Protein AF-A0A937VTG2-F1 (afdb_monomer_lite)

pLDDT: mean 75.67, std 14.23, range [34.19, 95.88]

Foldseek 3Di:
DEDEDADPQLLVLLLVVLVVLVVVLVVDDPDDDQAWDKFKWKAFQEAQHIGGDPPPDDDDDPVGIAIWIWTWGFDPDPVTQIDTDIAGPVRDDPLVSHDPNNNVSVVSSRVVVSVLRVPDDPDPDSSVSSVRSSPYHYDHPPPLPPDPPLQVQQEDADDPVVLLVVQLVDDFQEKGKYDDPVQVVLQVVLCVVVVHRKHKIKMWGQFPVRGIDIWIWMDDPQAIFTDDPDSVPPGDHDNYVVSVVVVVCVGHPHYDGDD

Secondary structure (DSSP, 8-state):
-EEEES-HHHHHHHHHHHHHHHHHHHHS-TT--SS-EEEEEEEETTT--EEEPPTTPPPP-TTTEEEEEEEEE---STT---EEEEE-TT---GGGGS-HHHHHHHHHHHHHHHHHHHSS---SSHHHHHHHHHT-EEEEPPGGG-SS-HHHHTEE---HHHHHHHHTTS-TTEEEEE--HHHHHHHHHHHHHHTS--EEEEEEEE-TTS-EEEEEEEEETTEEEE--S-TT--SPPBSSHHHHHHHTTTT--EE----

Radius of gyration: 23.7 Å; chains: 1; bounding box: 57×38×63 Å

Sequence (259 aa):
MKIKVKNEQVRKNIELFKLILRKVHQNLDKGSTNDGIVVKGMFNKENGEVQFTDINSKPQDTTFWIPVEFRFQTTNSLTNVPKCEVVSPDGVDIINECSLLAQEIIKQTKKNLLIILQILPKTTTLNDLCLEISKIRVDLADNSCRTLDVIYETWHQISRLESEDILCKYPPGTYLFRKDEYAALLENQLSLAHKIDIKCVTLSYANLVSTVCEIVLVKVPNGWLVYNDDPRLLEPTYPDIETFLDNMKGVLKKPLLVK

Structure (mmCIF, N/CA/C/O backbone):
data_AF-A0A937VTG2-F1
#
_entry.id   AF-A0A937VTG2-F1
#
loop_
_atom_site.group_PDB
_atom_site.id
_atom_site.type_symbol
_atom_site.label_atom_id
_atom_site.label_alt_id
_atom_site.label_comp_id
_atom_site.label_asym_id
_atom_site.label_entity_id
_atom_site.label_seq_id
_atom_site.pdbx_PDB_ins_code
_atom_site.Cartn_x
_atom_site.Cartn_y
_atom_site.Cartn_z
_atom_site.occupancy
_atom_site.B_iso_or_equiv
_atom_site.auth_seq_id
_atom_site.auth_comp_id
_atom_site.auth_asym_id
_atom_site.auth_atom_id
_atom_site.pdbx_PDB_model_num
ATOM 1 N N . MET A 1 1 ? -19.632 2.640 2.916 1.00 61.75 1 MET A N 1
ATOM 2 C CA . MET A 1 1 ? -18.217 3.047 2.766 1.00 61.75 1 MET A CA 1
ATOM 3 C C . MET A 1 1 ? -17.317 1.839 2.991 1.00 61.75 1 MET A C 1
ATOM 5 O O . MET A 1 1 ? -17.656 1.010 3.832 1.00 61.75 1 MET A O 1
ATOM 9 N N . LYS A 1 2 ? -16.238 1.690 2.216 1.00 62.03 2 LYS A N 1
ATOM 10 C CA . LYS A 1 2 ? -15.359 0.511 2.248 1.00 62.03 2 LYS A CA 1
ATOM 11 C C . LYS A 1 2 ? -13.910 0.954 2.408 1.00 62.03 2 LYS A C 1
ATOM 13 O O . LYS A 1 2 ? -13.481 1.862 1.706 1.00 62.03 2 LYS A O 1
ATOM 18 N N . ILE A 1 3 ? -13.183 0.306 3.310 1.00 64.56 3 ILE A N 1
ATOM 19 C CA . ILE A 1 3 ? -11.763 0.554 3.565 1.00 64.56 3 ILE A CA 1
ATOM 20 C C . ILE A 1 3 ? -11.027 -0.764 3.371 1.00 64.56 3 ILE A C 1
ATOM 22 O O . ILE A 1 3 ? -11.503 -1.816 3.797 1.00 64.56 3 ILE A O 1
ATOM 26 N N . LYS A 1 4 ? -9.889 -0.705 2.682 1.00 69.38 4 LYS A N 1
ATOM 27 C CA . LYS A 1 4 ? -9.019 -1.858 2.461 1.00 69.38 4 LYS A CA 1
ATOM 28 C C . LYS A 1 4 ? -7.840 -1.771 3.414 1.00 69.38 4 LYS A C 1
ATOM 30 O O . LYS A 1 4 ? -7.208 -0.723 3.510 1.00 69.38 4 LYS A O 1
ATOM 35 N N . VAL A 1 5 ? -7.535 -2.873 4.084 1.00 63.34 5 VAL A N 1
ATOM 36 C CA . VAL A 1 5 ? -6.420 -2.961 5.034 1.00 63.34 5 VAL A CA 1
ATOM 37 C C . VAL A 1 5 ? -5.486 -4.093 4.626 1.00 63.34 5 VAL A C 1
ATOM 39 O O . VAL A 1 5 ? -5.937 -5.169 4.235 1.00 63.34 5 VAL A O 1
ATOM 42 N N . LYS A 1 6 ? -4.179 -3.817 4.666 1.00 64.00 6 LYS A N 1
ATOM 43 C CA . LYS A 1 6 ? -3.136 -4.698 4.114 1.00 64.00 6 LYS A CA 1
ATOM 44 C C . LYS A 1 6 ? -2.750 -5.844 5.047 1.00 64.00 6 LYS A C 1
ATOM 46 O O . LYS A 1 6 ? -2.393 -6.922 4.595 1.00 64.00 6 LYS A O 1
ATOM 51 N N . ASN A 1 7 ? -2.789 -5.601 6.352 1.00 73.31 7 ASN A N 1
ATOM 52 C CA . ASN A 1 7 ? -2.370 -6.568 7.355 1.00 73.31 7 ASN A CA 1
ATOM 53 C C . ASN A 1 7 ? -3.608 -7.231 7.977 1.00 73.31 7 ASN A C 1
ATOM 55 O O . ASN A 1 7 ? -4.538 -6.551 8.415 1.00 73.31 7 ASN A O 1
ATOM 59 N N . GLU A 1 8 ? -3.624 -8.565 8.006 1.00 73.56 8 GLU A N 1
ATOM 60 C CA . GLU A 1 8 ? -4.749 -9.332 8.544 1.00 73.56 8 GLU A CA 1
ATOM 61 C C . GLU A 1 8 ? -4.986 -9.046 10.028 1.00 73.56 8 GLU A C 1
ATOM 63 O O . GLU A 1 8 ? -6.135 -8.920 10.448 1.00 73.56 8 GLU A O 1
ATOM 68 N N . GLN A 1 9 ? -3.919 -8.873 10.807 1.00 76.19 9 GLN A N 1
ATOM 69 C CA . GLN A 1 9 ? -4.022 -8.505 12.212 1.00 76.19 9 GLN A CA 1
ATOM 70 C C . GLN A 1 9 ? -4.559 -7.081 12.383 1.00 76.19 9 GLN A C 1
ATOM 72 O O . GLN A 1 9 ? -5.446 -6.859 13.201 1.00 76.19 9 GLN A O 1
ATOM 77 N N . VAL A 1 10 ? -4.126 -6.132 11.547 1.00 79.81 10 VAL A N 1
ATOM 78 C CA . VAL A 1 10 ? -4.701 -4.773 11.514 1.00 79.81 10 VAL A CA 1
ATOM 79 C C . VAL A 1 10 ? -6.193 -4.824 11.178 1.00 79.81 10 VAL A C 1
ATOM 81 O O . VAL A 1 10 ? -6.995 -4.162 11.834 1.00 79.81 10 VAL A O 1
ATOM 84 N N . ARG A 1 11 ? -6.602 -5.658 10.212 1.00 82.00 11 ARG A N 1
ATOM 85 C CA . ARG A 1 11 ? -8.022 -5.885 9.900 1.00 82.00 11 ARG A CA 1
ATOM 86 C C . ARG A 1 11 ? -8.789 -6.424 11.092 1.00 82.00 11 ARG A C 1
ATOM 88 O O . ARG A 1 11 ? -9.849 -5.890 11.403 1.00 82.00 11 ARG A O 1
ATOM 95 N N . LYS A 1 12 ? -8.271 -7.476 11.731 1.00 74.69 12 LYS A N 1
ATOM 96 C CA . LYS A 1 12 ? -8.883 -8.097 12.911 1.00 74.69 12 LYS A CA 1
ATOM 97 C C . LYS A 1 12 ? -9.051 -7.067 14.022 1.00 74.69 12 LYS A C 1
ATOM 99 O O . LYS A 1 12 ? -10.153 -6.936 14.540 1.00 74.69 12 LYS A O 1
ATOM 104 N N . ASN A 1 13 ? -8.020 -6.268 14.293 1.00 79.81 13 ASN A N 1
ATOM 105 C CA . ASN A 1 13 ? -8.064 -5.202 15.291 1.00 79.81 13 ASN A CA 1
ATOM 106 C C . ASN A 1 13 ? -9.133 -4.140 14.953 1.00 79.81 13 ASN A C 1
ATOM 108 O O . ASN A 1 13 ? -9.881 -3.730 15.836 1.00 79.81 13 ASN A O 1
ATOM 112 N N . ILE A 1 14 ? -9.261 -3.722 13.685 1.00 79.12 14 ILE A N 1
ATOM 113 C CA . ILE A 1 14 ? -10.270 -2.730 13.260 1.00 79.12 14 ILE A CA 1
ATOM 114 C C . ILE A 1 14 ? -11.692 -3.312 13.277 1.00 79.12 14 ILE A C 1
ATOM 116 O O . ILE A 1 14 ? -12.629 -2.633 13.692 1.00 79.12 14 ILE A O 1
ATOM 120 N N . GLU A 1 15 ? -11.892 -4.552 12.831 1.00 74.44 15 GLU A N 1
ATOM 121 C CA . GLU A 1 15 ? -13.205 -5.210 12.899 1.00 74.44 15 GLU A CA 1
ATOM 122 C C . GLU A 1 15 ? -13.648 -5.424 14.347 1.00 74.44 15 GLU A C 1
ATOM 124 O O . GLU A 1 15 ? -14.803 -5.167 14.696 1.00 74.44 15 GLU A O 1
ATOM 129 N N . LEU A 1 16 ? -12.713 -5.805 15.214 1.00 72.00 16 LEU A N 1
ATOM 130 C CA . LEU A 1 16 ? -12.948 -5.918 16.645 1.00 72.00 16 LEU A CA 1
ATOM 131 C C . LEU A 1 16 ? -13.300 -4.557 17.256 1.00 72.00 16 LEU A C 1
ATOM 133 O O . LEU A 1 16 ? -14.270 -4.442 18.004 1.00 72.00 16 LEU A O 1
ATOM 137 N N . PH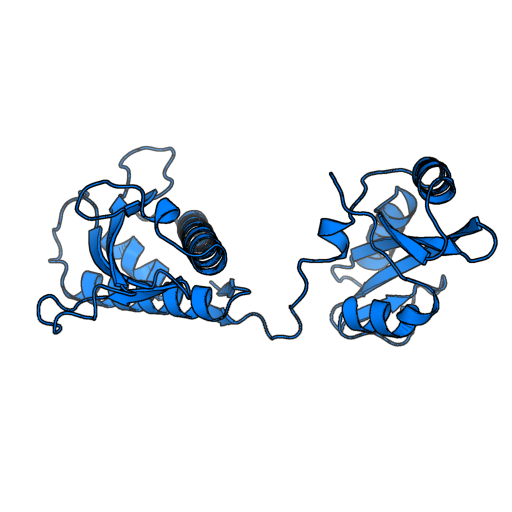E A 1 17 ? -12.596 -3.503 16.848 1.00 73.62 17 PHE A N 1
ATOM 138 C CA . PHE A 1 17 ? -12.915 -2.136 17.233 1.00 73.62 17 PHE A CA 1
ATOM 139 C C . PHE A 1 17 ? -14.335 -1.709 16.807 1.00 73.62 17 PHE A C 1
ATOM 141 O O . PHE A 1 17 ? -15.098 -1.165 17.607 1.00 73.62 17 PHE A O 1
ATOM 148 N N . LYS A 1 18 ? -14.749 -2.018 15.574 1.00 74.88 18 LYS A N 1
ATOM 149 C CA . LYS A 1 18 ? -16.117 -1.748 15.096 1.00 74.88 18 LYS A CA 1
ATOM 150 C C . LYS A 1 18 ? -17.173 -2.504 15.896 1.00 74.88 18 LYS A C 1
ATOM 152 O O . LYS A 1 18 ? -18.241 -1.956 16.168 1.00 74.88 18 LYS A O 1
ATOM 157 N N . LEU A 1 19 ? -16.898 -3.756 16.261 1.00 69.00 19 LEU A N 1
ATOM 158 C CA . LEU A 1 19 ? -17.795 -4.565 17.085 1.00 69.00 19 LEU A CA 1
ATOM 159 C C . LEU A 1 19 ? -18.006 -3.934 18.465 1.00 69.00 19 LEU A C 1
ATOM 161 O O . LEU A 1 19 ? -19.113 -3.959 19.000 1.00 69.00 19 LEU A O 1
ATOM 165 N N . ILE A 1 20 ? -16.974 -3.306 19.010 1.00 69.25 20 ILE A N 1
ATOM 166 C CA . ILE A 1 20 ? -17.052 -2.617 20.295 1.00 69.25 20 ILE A CA 1
ATOM 167 C C . ILE A 1 20 ? -17.837 -1.334 20.189 1.00 69.25 20 ILE A C 1
ATOM 169 O O . ILE A 1 20 ? -18.703 -1.110 21.022 1.00 69.25 20 ILE A O 1
ATOM 173 N N . LEU A 1 21 ? -17.609 -0.523 19.159 1.00 69.62 21 LEU A N 1
ATOM 174 C CA . LEU A 1 21 ? -18.420 0.675 18.960 1.00 69.62 21 LEU A CA 1
ATOM 175 C C . LEU A 1 21 ? -19.907 0.340 18.798 1.00 69.62 21 LEU A C 1
ATOM 177 O O . LEU A 1 21 ? -20.748 1.092 19.280 1.00 69.62 21 LEU A O 1
ATOM 181 N N . ARG A 1 22 ? -20.246 -0.817 18.207 1.00 69.44 22 ARG A N 1
ATOM 182 C CA . ARG A 1 22 ? -21.630 -1.329 18.200 1.00 69.44 22 ARG A CA 1
ATOM 183 C C . ARG A 1 22 ? -22.137 -1.654 19.604 1.00 69.44 22 ARG A C 1
ATOM 185 O O . ARG A 1 22 ? -23.253 -1.265 19.929 1.00 69.44 22 ARG A O 1
ATOM 192 N N . LYS A 1 23 ? -21.345 -2.350 20.426 1.00 66.88 23 LYS A N 1
ATOM 193 C CA . LYS A 1 23 ? -21.712 -2.666 21.819 1.00 66.88 23 LYS A CA 1
ATOM 194 C C . LYS A 1 23 ? -21.852 -1.402 22.672 1.00 66.88 23 LYS A C 1
ATOM 196 O O . LYS A 1 23 ? -22.802 -1.285 23.433 1.00 66.88 23 LYS A O 1
ATOM 201 N N . VAL A 1 24 ? -20.936 -0.447 22.519 1.00 66.62 24 VAL A N 1
ATOM 202 C CA . VAL A 1 24 ? -20.988 0.853 23.197 1.00 66.62 24 VAL A CA 1
ATOM 203 C C . VAL A 1 24 ? -22.250 1.598 22.771 1.00 66.62 24 VAL A C 1
ATOM 205 O O . VAL A 1 24 ? -23.030 1.961 23.635 1.00 66.62 24 VAL A O 1
ATOM 208 N N . HIS A 1 25 ? -22.535 1.711 21.470 1.00 66.62 25 HIS A N 1
ATOM 209 C CA . HIS A 1 25 ? -23.777 2.303 20.951 1.00 66.62 25 HIS A CA 1
ATOM 210 C C . HIS A 1 25 ? -25.050 1.685 21.550 1.00 66.62 25 HIS A C 1
ATOM 212 O O . HIS A 1 25 ? -25.985 2.405 21.880 1.00 66.62 25 HIS A O 1
ATOM 218 N N . GLN A 1 26 ? -25.089 0.360 21.712 1.00 65.88 26 GLN A N 1
ATOM 219 C CA . GLN A 1 26 ? -26.232 -0.343 22.308 1.00 65.88 26 GLN A CA 1
ATOM 220 C C . GLN A 1 26 ? -26.418 -0.049 23.805 1.00 65.88 26 GLN A C 1
ATOM 222 O O . GLN A 1 26 ? -27.535 -0.169 24.299 1.00 65.88 26 GLN A O 1
ATOM 227 N N . ASN A 1 27 ? -25.344 0.334 24.500 1.00 64.19 27 ASN A N 1
ATOM 228 C CA . ASN A 1 27 ? -25.319 0.596 25.940 1.00 64.19 27 ASN A CA 1
ATOM 229 C C . ASN A 1 27 ? -25.284 2.095 26.290 1.00 64.19 27 ASN A C 1
ATOM 231 O O . ASN A 1 27 ? -25.344 2.439 27.468 1.00 64.19 27 ASN A O 1
ATOM 235 N N . LEU A 1 28 ? -25.148 2.987 25.303 1.00 63.50 28 LEU A N 1
ATOM 236 C CA . LEU A 1 28 ? -25.236 4.428 25.517 1.00 63.50 28 LEU A CA 1
ATOM 237 C C . LEU A 1 28 ? -26.708 4.807 25.712 1.00 63.50 28 LEU A C 1
ATOM 239 O O . LEU A 1 28 ? -27.530 4.653 24.806 1.00 63.50 28 LEU A O 1
ATOM 243 N N . ASP A 1 29 ? -27.041 5.345 26.886 1.00 57.56 29 ASP A N 1
ATOM 244 C CA . ASP A 1 29 ? -28.328 6.003 27.097 1.00 57.56 29 ASP A CA 1
ATOM 245 C C . ASP A 1 29 ? -28.486 7.157 26.095 1.00 57.56 29 ASP A C 1
ATOM 247 O O . ASP A 1 29 ? -27.523 7.866 25.788 1.00 57.56 29 ASP A O 1
ATOM 251 N N . LYS A 1 30 ? -29.714 7.388 25.604 1.00 51.44 30 LYS A N 1
ATOM 252 C CA . LYS A 1 30 ? -30.074 8.408 24.588 1.00 51.44 30 LYS A CA 1
ATOM 253 C C . LYS A 1 30 ? -29.812 9.878 25.003 1.00 51.44 30 LYS A C 1
ATOM 255 O O . LYS A 1 30 ? -30.394 10.788 24.419 1.00 51.44 30 LYS A O 1
ATOM 260 N N . GLY A 1 31 ? -28.952 10.124 25.987 1.00 46.34 31 GLY A N 1
ATOM 261 C CA . GLY A 1 31 ? -28.566 11.441 26.488 1.00 46.34 31 GLY A CA 1
ATOM 262 C C . GLY A 1 31 ? -27.122 11.547 26.995 1.00 46.34 31 GLY A C 1
ATOM 263 O O . GLY A 1 31 ? -26.816 12.527 27.669 1.00 46.34 31 GLY A O 1
ATOM 264 N N . SER A 1 32 ? -26.233 10.581 26.717 1.00 49.00 32 SER A N 1
ATOM 265 C CA . SER A 1 32 ? -24.834 10.659 27.171 1.00 49.00 32 SER A CA 1
ATOM 266 C C . SER A 1 32 ? -24.068 11.798 26.485 1.00 49.00 32 SER A C 1
ATOM 268 O O . SER A 1 32 ? -24.063 11.903 25.255 1.00 49.00 32 SER A O 1
ATOM 270 N N . THR A 1 33 ? -23.414 12.625 27.297 1.00 51.94 33 THR A N 1
ATOM 271 C CA . THR A 1 33 ? -22.670 13.834 26.929 1.00 51.94 33 THR A CA 1
ATOM 272 C C . THR A 1 33 ? -21.404 13.559 26.107 1.00 51.94 33 THR A C 1
ATOM 274 O O . THR A 1 33 ? -20.893 12.443 26.050 1.00 51.94 33 THR A O 1
ATOM 277 N N . ASN A 1 34 ? -20.910 14.619 25.457 1.00 53.88 34 ASN A N 1
ATOM 278 C CA . ASN A 1 34 ? -19.798 14.702 24.494 1.00 53.88 34 ASN A CA 1
ATOM 279 C C . ASN A 1 34 ? -18.396 14.285 25.012 1.00 53.88 34 ASN A C 1
ATOM 281 O O . ASN A 1 34 ? -17.391 14.689 24.427 1.00 53.88 34 ASN A O 1
ATOM 285 N N . ASP A 1 35 ? -18.290 13.491 26.078 1.00 59.94 35 ASP A N 1
ATOM 286 C CA . ASP A 1 35 ? -17.035 13.313 26.830 1.00 59.94 35 ASP A CA 1
ATOM 287 C C . ASP A 1 35 ? -16.126 12.185 26.310 1.00 59.94 35 ASP A C 1
ATOM 289 O O . ASP A 1 35 ? -15.036 11.945 26.832 1.00 59.94 35 ASP A O 1
ATOM 293 N N . GLY A 1 36 ? -16.510 11.549 25.205 1.00 66.75 36 GLY A N 1
ATOM 294 C CA . GLY A 1 36 ? -15.704 10.528 24.548 1.00 66.75 36 GLY A CA 1
ATOM 295 C C . GLY A 1 36 ? -15.924 9.110 25.079 1.00 66.75 36 GLY A C 1
ATOM 296 O O . GLY A 1 36 ? -16.680 8.870 26.015 1.00 66.75 36 GLY A O 1
ATOM 297 N N . ILE A 1 37 ? -15.287 8.137 24.427 1.00 72.44 37 ILE A N 1
ATOM 298 C CA . ILE A 1 37 ? -15.405 6.704 24.726 1.00 72.44 37 ILE A CA 1
ATOM 299 C C . ILE A 1 37 ? -14.040 6.197 25.153 1.00 72.44 37 ILE A C 1
ATOM 301 O O . ILE A 1 37 ? -13.069 6.358 24.418 1.00 72.44 37 ILE A O 1
ATOM 305 N N . VAL A 1 38 ? -13.977 5.528 26.301 1.00 75.38 38 VAL A N 1
ATOM 306 C CA . VAL A 1 38 ? -12.794 4.773 26.719 1.00 75.38 38 VAL A CA 1
ATOM 307 C C . VAL A 1 38 ? -13.127 3.290 26.673 1.00 75.38 38 VAL A C 1
ATOM 309 O O . VAL A 1 38 ? -14.050 2.832 27.343 1.00 75.38 38 VAL A O 1
ATOM 312 N N . VAL A 1 39 ? -12.368 2.537 25.882 1.00 73.94 39 VAL A N 1
ATOM 313 C CA . VAL A 1 39 ? -12.492 1.082 25.780 1.00 73.94 39 VAL A CA 1
ATOM 314 C C . VAL A 1 39 ? -11.219 0.437 26.299 1.00 73.94 39 VAL A C 1
ATOM 316 O O . VAL A 1 39 ? -10.132 0.724 25.804 1.00 73.94 39 VAL A O 1
ATOM 319 N N . LYS A 1 40 ? -11.357 -0.467 27.266 1.00 77.94 40 LYS A N 1
ATOM 320 C CA . LYS A 1 40 ? -10.237 -1.223 27.830 1.00 77.94 40 LYS A CA 1
ATOM 321 C C . LYS A 1 40 ? -9.992 -2.510 27.045 1.00 77.94 40 LYS A C 1
ATOM 323 O O . LYS A 1 40 ? -10.926 -3.151 26.567 1.00 77.94 40 LYS A O 1
ATOM 328 N N . GLY A 1 41 ? -8.730 -2.888 26.922 1.00 78.50 41 GLY A N 1
ATOM 329 C CA . GLY A 1 41 ? -8.313 -4.131 26.297 1.00 78.50 41 GLY A CA 1
ATOM 330 C C . GLY A 1 41 ? -6.899 -4.526 26.690 1.00 78.50 41 GLY A C 1
ATOM 331 O O . GLY A 1 41 ? -6.269 -3.906 27.542 1.00 78.50 41 GLY A O 1
ATOM 332 N N . MET A 1 42 ? -6.417 -5.572 26.041 1.00 80.69 42 MET A N 1
ATOM 333 C CA . MET A 1 42 ? -5.085 -6.134 26.138 1.00 80.69 42 MET A CA 1
ATOM 334 C C . MET A 1 42 ? -4.457 -6.114 24.743 1.00 80.69 42 MET A C 1
ATOM 336 O O . MET A 1 42 ? -5.127 -6.394 23.748 1.00 80.69 42 MET A O 1
ATOM 340 N N . PHE A 1 43 ? -3.175 -5.784 24.665 1.00 83.94 43 PHE A N 1
ATOM 341 C CA . PHE A 1 43 ? -2.380 -5.758 23.447 1.00 83.94 43 PHE A CA 1
ATOM 342 C C . PHE A 1 43 ? -1.214 -6.732 23.569 1.00 83.94 43 PHE A C 1
ATOM 344 O O . PHE A 1 43 ? -0.488 -6.715 24.563 1.00 83.94 43 PHE A O 1
ATOM 351 N N . ASN A 1 44 ? -1.032 -7.578 22.565 1.00 84.50 44 ASN A N 1
ATOM 352 C CA . ASN A 1 44 ? 0.045 -8.549 22.536 1.00 84.50 44 ASN A CA 1
ATOM 353 C C . ASN A 1 44 ? 1.347 -7.902 22.035 1.00 84.50 44 ASN A C 1
ATOM 355 O O . ASN A 1 44 ? 1.419 -7.405 20.906 1.00 84.50 44 ASN A O 1
ATOM 359 N N . LYS A 1 45 ? 2.388 -7.946 22.870 1.00 83.19 45 LYS A N 1
ATOM 360 C CA . LYS A 1 45 ? 3.698 -7.326 22.631 1.00 83.19 45 LYS A CA 1
ATOM 361 C C . LYS A 1 45 ? 4.459 -7.933 21.455 1.00 83.19 45 LYS A C 1
ATOM 363 O O . LYS A 1 45 ? 5.358 -7.283 20.934 1.00 83.19 45 LYS A O 1
ATOM 368 N N . GLU A 1 46 ? 4.140 -9.152 21.027 1.00 81.88 46 GLU A N 1
ATOM 369 C CA . GLU A 1 46 ? 4.880 -9.852 19.973 1.00 81.88 46 GLU A CA 1
ATOM 370 C C . GLU A 1 46 ? 4.222 -9.726 18.604 1.00 81.88 46 GLU A C 1
ATOM 372 O O . GLU A 1 46 ? 4.905 -9.431 17.620 1.00 81.88 46 GLU A O 1
ATOM 377 N N . ASN A 1 47 ? 2.906 -9.931 18.538 1.00 76.00 47 ASN A N 1
ATOM 378 C CA . ASN A 1 47 ? 2.171 -10.058 17.278 1.00 76.00 47 ASN A CA 1
ATOM 379 C C . ASN A 1 47 ? 1.190 -8.901 17.013 1.00 76.00 47 ASN A C 1
ATOM 381 O O . ASN A 1 47 ? 0.559 -8.872 15.960 1.00 76.00 47 ASN A O 1
ATOM 385 N N . GLY A 1 48 ? 1.049 -7.952 17.943 1.00 80.62 48 GLY A N 1
ATOM 386 C CA . GLY A 1 48 ? 0.186 -6.782 17.796 1.00 80.62 48 GLY A CA 1
ATOM 387 C C . GLY A 1 48 ? -1.320 -7.066 17.828 1.00 80.62 48 GLY A C 1
ATOM 388 O O . GLY A 1 48 ? -2.122 -6.231 17.395 1.00 80.62 48 GLY A O 1
ATOM 389 N N . GLU A 1 49 ? -1.720 -8.245 18.297 1.00 80.44 49 GLU A N 1
ATOM 390 C CA . GLU A 1 49 ? -3.117 -8.603 18.508 1.00 80.44 49 GLU A CA 1
ATOM 391 C C . GLU A 1 49 ? -3.742 -7.772 19.629 1.00 80.44 49 GLU A C 1
ATOM 393 O O . GLU A 1 49 ? -3.118 -7.519 20.658 1.00 80.44 49 GLU A O 1
ATOM 398 N N . VAL A 1 50 ? -4.990 -7.346 19.429 1.00 79.00 50 VAL A N 1
ATOM 399 C CA . VAL A 1 50 ? -5.786 -6.679 20.460 1.00 79.00 50 VAL A CA 1
ATOM 400 C C . VAL A 1 50 ? -6.903 -7.613 20.890 1.00 79.00 50 VAL A C 1
ATOM 402 O O . VAL A 1 50 ? -7.642 -8.128 20.053 1.00 79.00 50 VAL A O 1
ATOM 405 N N . GLN A 1 51 ? -7.073 -7.774 22.195 1.00 75.81 51 GLN A N 1
ATOM 406 C CA . GLN A 1 51 ? -8.220 -8.449 22.781 1.00 75.81 51 GLN A CA 1
ATOM 407 C C . GLN A 1 51 ? -8.904 -7.502 23.745 1.00 75.81 51 GLN A C 1
ATOM 409 O O . GLN A 1 51 ? -8.275 -6.930 24.623 1.00 75.81 51 GLN A O 1
ATOM 414 N N . PHE A 1 52 ? -10.201 -7.299 23.577 1.00 71.06 52 PHE A N 1
ATOM 415 C CA . PHE A 1 52 ? -10.927 -6.401 24.457 1.00 71.06 52 PHE A CA 1
ATOM 416 C C . PHE A 1 52 ? -11.528 -7.189 25.594 1.00 71.06 52 PHE A C 1
ATOM 418 O O . PHE A 1 52 ? -12.109 -8.259 25.396 1.00 71.06 52 PHE A O 1
ATOM 425 N N . THR A 1 53 ? -11.366 -6.647 26.787 1.00 63.38 53 THR A N 1
ATOM 426 C CA . THR A 1 53 ? -11.954 -7.227 27.971 1.00 63.38 53 THR A CA 1
ATOM 427 C C . THR A 1 53 ? -13.427 -6.819 27.987 1.00 63.38 53 THR A C 1
ATOM 429 O O . THR A 1 53 ? -13.760 -5.635 28.029 1.00 63.38 53 THR A O 1
ATOM 432 N N . ASP A 1 54 ? -14.345 -7.795 27.973 1.00 52.09 54 ASP A N 1
ATOM 433 C CA . ASP A 1 54 ? -15.552 -7.576 28.773 1.00 52.09 54 ASP A CA 1
ATOM 434 C C . ASP A 1 54 ? -15.029 -7.326 30.190 1.00 52.09 54 ASP A C 1
ATOM 436 O O . ASP A 1 54 ? -14.061 -7.965 30.603 1.00 52.09 54 ASP A O 1
ATOM 440 N N . ILE A 1 55 ? -15.643 -6.417 30.944 1.00 44.22 55 ILE A N 1
ATOM 441 C CA . ILE A 1 55 ? -15.222 -6.043 32.311 1.00 44.22 55 ILE A CA 1
ATOM 442 C C . ILE A 1 55 ? -15.022 -7.277 33.242 1.00 44.22 55 ILE A C 1
ATOM 444 O O . ILE A 1 55 ? -14.418 -7.163 34.302 1.00 44.22 55 ILE A O 1
ATOM 448 N N . ASN A 1 56 ? -15.440 -8.473 32.803 1.00 37.94 56 ASN A N 1
ATOM 449 C CA . ASN A 1 56 ? -15.400 -9.757 33.496 1.00 37.94 56 ASN A CA 1
ATOM 450 C C . ASN A 1 56 ? -14.497 -10.848 32.860 1.00 37.94 56 ASN A C 1
ATOM 452 O O . ASN A 1 56 ? -14.591 -12.010 33.260 1.00 37.94 56 ASN A O 1
ATOM 456 N N . SER A 1 57 ? -13.662 -10.559 31.854 1.00 45.78 57 SER A N 1
ATOM 457 C CA . SER A 1 57 ? -12.790 -11.587 31.254 1.00 45.78 57 SER A CA 1
ATOM 458 C C . SER A 1 57 ? -11.587 -11.921 32.146 1.00 45.78 57 SER A C 1
ATOM 460 O O . SER A 1 57 ? -10.956 -11.025 32.704 1.00 45.78 57 SER A O 1
ATOM 462 N N . LYS A 1 58 ? -11.265 -13.219 32.264 1.00 43.53 58 LYS A N 1
ATOM 463 C CA . LYS A 1 58 ? -10.152 -13.738 33.080 1.00 43.53 58 LYS A CA 1
ATOM 464 C C . LYS A 1 58 ? -8.818 -13.054 32.728 1.00 43.53 58 LYS A C 1
ATOM 466 O O . LYS A 1 58 ? -8.600 -12.768 31.549 1.00 43.53 58 LYS A O 1
ATOM 471 N N . PRO A 1 59 ? -7.920 -12.842 33.712 1.00 48.47 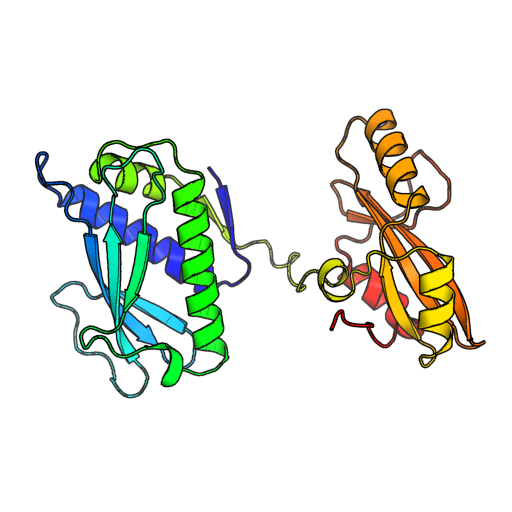59 PRO A N 1
ATOM 472 C CA . PRO A 1 59 ? -6.608 -12.258 33.460 1.00 48.47 59 PRO A CA 1
ATOM 473 C C . PRO A 1 59 ? -5.845 -13.105 32.438 1.00 48.47 59 PRO A C 1
ATOM 475 O O . PRO A 1 59 ? -5.726 -14.322 32.587 1.00 48.47 59 PRO A O 1
ATOM 478 N N . GLN A 1 60 ? -5.381 -12.449 31.379 1.00 60.53 60 GLN A N 1
ATOM 479 C CA . GLN A 1 60 ? -4.497 -13.042 30.383 1.00 60.53 60 GLN A CA 1
ATOM 480 C C . GLN A 1 60 ? -3.061 -13.004 30.883 1.00 60.53 60 GLN A C 1
ATOM 482 O O . GLN A 1 60 ? -2.719 -12.183 31.732 1.00 60.53 60 GLN A O 1
ATOM 487 N N . ASP A 1 61 ? -2.237 -13.904 30.356 1.00 64.38 61 ASP A N 1
ATOM 488 C CA . ASP A 1 61 ? -0.813 -13.961 30.662 1.00 64.38 61 ASP A CA 1
ATOM 489 C C . ASP A 1 61 ? -0.145 -12.600 30.398 1.00 64.38 61 ASP A C 1
ATOM 491 O O . ASP A 1 61 ? 0.004 -12.167 29.254 1.00 64.38 61 ASP A O 1
ATOM 495 N N . THR A 1 62 ? 0.259 -11.914 31.466 1.00 68.19 62 THR A N 1
ATOM 496 C CA . THR A 1 62 ? 0.874 -10.582 31.408 1.00 68.19 62 THR A CA 1
ATOM 497 C C . THR A 1 62 ? 2.284 -10.599 30.814 1.00 68.19 62 THR A C 1
ATOM 499 O O . THR A 1 62 ? 2.846 -9.536 30.549 1.00 68.19 62 THR A O 1
ATOM 502 N N . THR A 1 63 ? 2.852 -11.786 30.563 1.00 76.25 63 THR A N 1
ATOM 503 C CA . THR A 1 63 ? 4.149 -11.956 29.891 1.00 76.25 63 THR A CA 1
ATOM 504 C C . THR A 1 63 ? 4.104 -11.392 28.471 1.00 76.25 63 THR A C 1
ATOM 506 O O . THR A 1 63 ? 4.981 -10.628 28.069 1.00 76.25 63 THR A O 1
ATOM 509 N N . PHE A 1 64 ? 3.046 -11.721 27.727 1.00 79.31 64 PHE A N 1
ATOM 510 C CA . PHE A 1 64 ? 2.886 -11.326 26.324 1.00 79.31 64 PHE A CA 1
ATOM 511 C C . PHE A 1 64 ? 1.850 -10.225 26.131 1.00 79.31 64 PHE A C 1
ATOM 513 O O . PHE A 1 64 ? 1.845 -9.577 25.088 1.00 79.31 64 PHE A O 1
ATOM 520 N N . TRP A 1 65 ? 0.984 -9.996 27.117 1.00 81.50 65 TRP A N 1
ATOM 521 C CA . TRP A 1 65 ? -0.144 -9.082 27.007 1.00 81.50 65 TRP A CA 1
ATOM 522 C C . TRP A 1 65 ? 0.003 -7.891 27.946 1.00 81.50 65 TRP A C 1
ATOM 524 O O . TRP A 1 65 ? 0.206 -8.050 29.147 1.00 81.50 65 TRP A O 1
ATOM 534 N N . ILE A 1 66 ? -0.166 -6.687 27.405 1.00 81.31 66 ILE A N 1
ATOM 535 C CA . ILE A 1 66 ? -0.222 -5.442 28.177 1.00 81.31 66 ILE A CA 1
ATOM 536 C C . ILE A 1 66 ? -1.597 -4.812 28.121 1.00 81.31 66 ILE A C 1
ATOM 538 O O . ILE A 1 66 ? -2.227 -4.820 27.065 1.00 81.31 66 ILE A O 1
ATOM 542 N N . PRO A 1 67 ? -2.057 -4.221 29.229 1.00 80.88 67 PRO A N 1
ATOM 543 C CA . PRO A 1 67 ? -3.310 -3.503 29.230 1.00 80.88 67 PRO A CA 1
ATOM 544 C C . PRO A 1 67 ? -3.193 -2.227 28.391 1.00 80.88 67 PRO A C 1
ATOM 546 O O . PRO A 1 67 ? -2.187 -1.514 28.429 1.00 80.88 67 PRO A O 1
ATOM 549 N N . VAL A 1 68 ? -4.248 -1.937 27.638 1.00 78.62 68 VAL A N 1
ATOM 550 C CA . VAL A 1 68 ? -4.361 -0.767 26.768 1.00 78.62 68 VAL A CA 1
ATOM 551 C C . VAL A 1 68 ? -5.754 -0.158 26.869 1.00 78.62 68 VAL A C 1
ATOM 553 O O . VAL A 1 68 ? -6.755 -0.853 27.043 1.00 78.62 68 VAL A O 1
ATOM 556 N N . GLU A 1 69 ? -5.829 1.157 26.723 1.00 79.62 69 GLU A N 1
ATOM 557 C CA . GLU A 1 69 ? -7.069 1.914 26.637 1.00 79.62 69 GLU A CA 1
ATOM 558 C C . GLU A 1 69 ? -7.147 2.609 25.283 1.00 79.62 69 GLU A C 1
ATOM 560 O O . GLU A 1 69 ? -6.258 3.375 24.906 1.00 79.62 69 GLU A O 1
ATOM 565 N N . PHE A 1 70 ? -8.233 2.361 24.559 1.00 75.69 70 PHE A N 1
ATOM 566 C CA . PHE A 1 70 ? -8.576 3.083 23.345 1.00 75.69 70 PHE A CA 1
ATOM 567 C C . PHE A 1 70 ? -9.501 4.237 23.717 1.00 75.69 70 PHE A C 1
ATOM 569 O O . PHE A 1 70 ? -10.631 4.012 24.158 1.00 75.69 70 PHE A O 1
ATOM 576 N N . ARG A 1 71 ? -9.017 5.468 23.555 1.00 76.94 71 ARG A N 1
ATOM 577 C CA . ARG A 1 71 ? -9.738 6.694 23.906 1.00 76.94 71 ARG A CA 1
ATOM 578 C C . ARG A 1 71 ? -10.191 7.409 22.639 1.00 76.94 71 ARG A C 1
ATOM 580 O O . ARG A 1 71 ? -9.372 7.729 21.777 1.00 76.94 71 ARG A O 1
ATOM 587 N N . PHE A 1 72 ? -11.488 7.675 22.547 1.00 71.81 72 PHE A N 1
ATOM 588 C CA . PHE A 1 72 ? -12.121 8.392 21.445 1.00 71.81 72 PHE A CA 1
ATOM 589 C C . PHE A 1 72 ? -12.722 9.671 21.962 1.00 71.81 72 PHE A C 1
ATOM 591 O O . PHE A 1 72 ? -13.497 9.632 22.906 1.00 71.81 72 PHE A O 1
ATOM 598 N N . GLN A 1 73 ? -12.411 10.791 21.328 1.00 70.00 73 GLN A N 1
ATOM 599 C CA . GLN A 1 73 ? -12.987 12.075 21.707 1.00 70.00 73 GLN A CA 1
ATOM 600 C C . GLN A 1 73 ? -13.606 12.749 20.488 1.00 70.00 73 GLN A C 1
ATOM 602 O O . GLN A 1 73 ? -12.971 12.879 19.436 1.00 70.00 73 GLN A O 1
ATOM 607 N N . THR A 1 74 ? -14.852 13.188 20.651 1.00 58.81 74 THR A N 1
ATOM 608 C CA . THR A 1 74 ? -15.535 14.096 19.730 1.00 58.81 74 THR A CA 1
ATOM 609 C C . THR A 1 74 ? -15.228 15.522 20.166 1.00 58.81 74 THR A C 1
ATOM 611 O O . THR A 1 74 ? -15.555 15.913 21.282 1.00 58.81 74 THR A O 1
ATOM 614 N N . THR A 1 75 ? -14.570 16.311 19.321 1.00 56.16 75 THR A N 1
ATOM 615 C CA . THR A 1 75 ? -14.311 17.725 19.621 1.00 56.16 75 THR A CA 1
ATOM 616 C C . THR A 1 75 ? -15.523 18.579 19.254 1.00 56.16 75 THR A C 1
ATOM 618 O O . THR A 1 75 ? -16.105 18.382 18.197 1.00 56.16 75 THR A O 1
ATOM 621 N N . ASN A 1 76 ? -15.878 19.568 20.076 1.00 52.38 76 ASN A N 1
ATOM 622 C CA . ASN A 1 76 ? -16.999 20.487 19.812 1.00 52.38 76 ASN A CA 1
ATOM 623 C C . ASN A 1 76 ? -16.627 21.687 18.905 1.00 52.38 76 ASN A C 1
ATOM 625 O O . ASN A 1 76 ? -17.280 22.726 18.980 1.00 52.38 76 ASN A O 1
ATOM 629 N N . SER A 1 77 ? -15.574 21.612 18.079 1.00 49.34 77 SER A N 1
ATOM 630 C CA . SER A 1 77 ? -15.078 22.771 17.312 1.00 49.34 77 SER A CA 1
ATOM 631 C C . SER A 1 77 ? -15.124 22.571 15.794 1.00 49.34 77 SER A C 1
ATOM 633 O O . SER A 1 77 ? -14.978 21.473 15.272 1.00 49.34 77 SER A O 1
ATOM 635 N N . LEU A 1 78 ? -15.301 23.675 15.062 1.00 46.50 78 LEU A N 1
ATOM 636 C CA . LEU A 1 78 ? -15.503 23.742 13.604 1.00 46.50 78 LEU A CA 1
ATOM 637 C C . LEU A 1 78 ? -14.432 23.040 12.736 1.00 46.50 78 LEU A C 1
ATOM 639 O O . LEU A 1 78 ? -14.678 22.826 11.548 1.00 46.50 78 LEU A O 1
ATOM 643 N N . THR A 1 79 ? -13.278 22.664 13.301 1.00 51.06 79 THR A N 1
ATOM 644 C CA . THR A 1 79 ? -12.168 21.983 12.609 1.00 51.06 79 THR A CA 1
ATOM 645 C C . THR A 1 79 ? -12.227 20.443 12.671 1.00 51.06 79 THR A C 1
ATOM 647 O O . THR A 1 79 ? -11.482 19.798 11.942 1.00 51.06 79 THR A O 1
ATOM 650 N N . ASN A 1 80 ? -13.120 19.870 13.495 1.00 54.16 80 ASN A N 1
ATOM 651 C CA . ASN A 1 80 ? -13.553 18.463 13.613 1.00 54.16 80 ASN A CA 1
ATOM 652 C C . ASN A 1 80 ? -12.702 17.363 12.946 1.00 54.16 80 ASN A C 1
ATOM 654 O O . ASN A 1 80 ? -13.061 16.840 11.890 1.00 54.16 80 ASN A O 1
ATOM 658 N N . VAL A 1 81 ? -11.664 16.901 13.650 1.00 56.72 81 VAL A N 1
ATOM 659 C CA . VAL A 1 81 ? -11.095 15.560 13.440 1.00 56.72 81 VAL A CA 1
ATOM 660 C C . VAL A 1 81 ? -11.252 14.778 14.747 1.00 56.72 81 VAL A C 1
ATOM 662 O O . VAL A 1 81 ? -10.647 15.171 15.748 1.00 56.72 81 VAL A O 1
ATOM 665 N N . PRO A 1 82 ? -12.055 13.697 14.779 1.00 60.97 82 PRO A N 1
ATOM 666 C CA . PRO A 1 82 ? -12.163 12.851 15.960 1.00 60.97 82 PRO A CA 1
ATOM 667 C C . PRO A 1 82 ? -10.786 12.290 16.326 1.00 60.97 82 PRO A C 1
ATOM 669 O O . PRO A 1 82 ? -10.047 11.822 15.453 1.00 60.97 82 PRO A O 1
ATOM 672 N N . LYS A 1 83 ? -10.428 12.336 17.610 1.00 67.50 83 LYS A N 1
ATOM 673 C CA . LYS A 1 83 ? -9.146 11.800 18.087 1.00 67.50 83 LYS A CA 1
ATOM 674 C C . LYS A 1 83 ? -9.312 10.349 18.515 1.00 67.50 83 LYS A C 1
ATOM 676 O O . LYS A 1 83 ? -10.275 10.019 19.201 1.00 67.50 83 LYS A O 1
ATOM 681 N N . CYS A 1 84 ? -8.359 9.511 18.112 1.00 69.50 84 CYS A N 1
ATOM 682 C CA . CYS A 1 84 ? -8.212 8.129 18.556 1.00 69.50 84 CYS A CA 1
ATOM 683 C C . CYS A 1 84 ? -6.822 7.972 19.170 1.00 69.50 84 CYS A C 1
ATOM 685 O O . CYS A 1 84 ? -5.815 8.062 18.465 1.00 69.50 84 CYS A O 1
ATOM 687 N N . GLU A 1 85 ? -6.770 7.694 20.465 1.00 73.81 85 GLU A N 1
ATOM 688 C CA . GLU A 1 85 ? -5.531 7.418 21.185 1.00 73.81 85 GLU A CA 1
ATOM 689 C C . GLU A 1 85 ? -5.544 5.980 21.702 1.00 73.81 85 GLU A C 1
ATOM 691 O O . GLU A 1 85 ? -6.588 5.454 22.075 1.00 73.81 85 GLU A O 1
ATOM 696 N N . VAL A 1 86 ? -4.373 5.340 21.703 1.00 72.62 86 VAL A N 1
ATOM 697 C CA . VAL A 1 86 ? -4.167 4.051 22.381 1.00 72.62 86 VAL A CA 1
ATOM 698 C C . VAL A 1 86 ? -3.030 4.258 23.356 1.00 72.62 86 VAL A C 1
ATOM 700 O O . VAL A 1 86 ? -1.912 4.546 22.909 1.00 72.62 86 VAL A O 1
ATOM 703 N N . VAL A 1 87 ? -3.349 4.161 24.640 1.00 78.38 87 VAL A N 1
ATOM 704 C CA . VAL A 1 87 ? -2.468 4.469 25.774 1.00 78.38 87 VAL A CA 1
ATOM 705 C C . VAL A 1 87 ? -2.480 3.317 26.767 1.00 78.38 87 VAL A C 1
ATOM 707 O O . VAL A 1 87 ? -3.455 2.568 26.811 1.00 78.38 87 VAL A O 1
ATOM 710 N N . SER A 1 88 ? -1.414 3.138 27.549 1.00 77.12 88 SER A N 1
ATOM 711 C CA . SER A 1 88 ? -1.500 2.223 28.688 1.00 77.12 88 SER A CA 1
ATOM 712 C C . SER A 1 88 ? -2.335 2.880 29.799 1.00 77.12 88 SER A C 1
ATOM 714 O O . SER A 1 88 ? -2.400 4.115 29.856 1.00 77.12 88 SER A O 1
ATOM 716 N N . PRO A 1 89 ? -2.972 2.098 30.688 1.00 68.81 89 PRO A N 1
ATOM 717 C CA . PRO A 1 89 ? -3.690 2.642 31.844 1.00 68.81 89 PRO A CA 1
ATOM 718 C C . PRO A 1 89 ? -2.822 3.569 32.702 1.00 68.81 89 PRO A C 1
ATOM 720 O O . PRO A 1 89 ? -3.316 4.559 33.235 1.00 68.81 89 PRO A O 1
ATOM 723 N N . ASP A 1 90 ? -1.521 3.280 32.762 1.00 69.94 90 ASP A N 1
ATOM 724 C CA . ASP A 1 90 ? -0.543 3.999 33.579 1.00 69.94 90 ASP A CA 1
ATOM 725 C C . ASP A 1 90 ? 0.112 5.177 32.827 1.00 69.94 90 ASP A C 1
ATOM 727 O O . ASP A 1 90 ? 1.008 5.836 33.349 1.00 69.94 90 ASP A O 1
ATOM 731 N N . GLY A 1 91 ? -0.307 5.452 31.583 1.00 64.38 91 GLY A N 1
ATOM 732 C CA . GLY A 1 91 ? 0.210 6.551 30.758 1.00 64.38 91 GLY A CA 1
ATOM 733 C C . GLY A 1 91 ? 1.603 6.319 30.159 1.00 64.38 91 GLY A C 1
ATOM 734 O O . GLY A 1 91 ? 2.153 7.216 29.522 1.00 64.38 91 GLY A O 1
ATOM 735 N N . VAL A 1 92 ? 2.167 5.123 30.333 1.00 64.25 92 VAL A N 1
ATOM 736 C CA . VAL A 1 92 ? 3.445 4.698 29.742 1.00 64.25 92 VAL A CA 1
ATOM 737 C C . VAL A 1 92 ? 3.265 4.404 28.251 1.00 64.25 92 VAL A C 1
ATOM 739 O O . VAL A 1 92 ? 2.272 3.799 27.836 1.00 64.25 92 VAL A O 1
ATOM 742 N N . ASP A 1 93 ? 4.236 4.815 27.431 1.00 66.31 93 ASP A N 1
ATOM 743 C CA . ASP A 1 93 ? 4.208 4.534 25.998 1.00 66.31 93 ASP A CA 1
ATOM 744 C C . ASP A 1 93 ? 4.387 3.031 25.734 1.00 66.31 93 ASP A C 1
ATOM 746 O O . ASP A 1 93 ? 5.480 2.472 25.845 1.00 66.31 93 ASP A O 1
ATOM 750 N N . ILE A 1 94 ? 3.277 2.394 25.357 1.00 67.19 94 ILE A N 1
ATOM 751 C CA . ILE A 1 94 ? 3.150 0.976 24.997 1.00 67.19 94 ILE A CA 1
ATOM 752 C C . ILE A 1 94 ? 4.205 0.552 23.961 1.00 67.19 94 ILE A C 1
ATOM 754 O O . ILE A 1 94 ? 4.629 -0.603 23.935 1.00 67.19 94 ILE A O 1
ATOM 758 N N . ILE A 1 95 ? 4.644 1.478 23.103 1.00 65.38 95 ILE A N 1
ATOM 759 C CA . ILE A 1 95 ? 5.520 1.194 21.962 1.00 65.38 95 ILE A CA 1
ATOM 760 C C . ILE A 1 95 ? 6.874 0.623 22.409 1.00 65.38 95 ILE A C 1
ATOM 762 O O . ILE A 1 95 ? 7.420 -0.235 21.718 1.00 65.38 95 ILE A O 1
ATOM 766 N N . ASN A 1 96 ? 7.390 1.030 23.572 1.00 69.00 96 ASN A N 1
ATOM 767 C CA . ASN A 1 96 ? 8.751 0.687 23.995 1.00 69.00 96 ASN A CA 1
ATOM 768 C C . ASN A 1 96 ? 8.918 -0.765 24.469 1.00 69.00 96 ASN A C 1
ATOM 770 O O . ASN A 1 96 ? 10.029 -1.286 24.444 1.00 69.00 96 ASN A O 1
ATOM 774 N N . GLU A 1 97 ? 7.835 -1.434 24.869 1.00 70.44 97 GLU A N 1
ATOM 775 C CA . GLU A 1 97 ? 7.877 -2.816 25.373 1.00 70.44 97 GLU A CA 1
ATOM 776 C C . GLU A 1 97 ? 7.530 -3.868 24.308 1.00 70.44 97 GLU A C 1
ATOM 778 O O . GLU A 1 97 ? 7.456 -5.059 24.605 1.00 70.44 97 GLU A O 1
ATOM 783 N N . CYS A 1 98 ? 7.284 -3.441 23.069 1.00 79.69 98 CYS A N 1
ATOM 784 C CA . CYS A 1 98 ? 6.749 -4.292 22.012 1.00 79.69 98 CYS A CA 1
ATOM 785 C C . CYS A 1 98 ? 7.806 -4.654 20.963 1.00 79.69 98 CYS A C 1
ATOM 787 O O . CYS A 1 98 ? 8.709 -3.869 20.669 1.00 79.69 98 CYS A O 1
ATOM 789 N N . SER A 1 99 ? 7.644 -5.814 20.326 1.00 79.69 99 SER A N 1
ATOM 790 C CA . SER A 1 99 ? 8.407 -6.202 19.138 1.00 79.69 99 SER A CA 1
ATOM 791 C C . SER A 1 99 ? 8.211 -5.178 18.010 1.00 79.69 99 SER A C 1
ATOM 793 O O . SER A 1 99 ? 7.168 -4.524 17.920 1.00 79.69 99 SER A O 1
ATOM 795 N N . LEU A 1 100 ? 9.176 -5.073 17.089 1.00 77.62 100 LEU A N 1
ATOM 796 C CA . LEU A 1 100 ? 9.053 -4.199 15.910 1.00 77.62 100 LEU A CA 1
ATOM 797 C C . LEU A 1 100 ? 7.782 -4.495 15.094 1.00 77.62 100 LEU A C 1
ATOM 799 O O . LEU A 1 100 ? 7.143 -3.578 14.583 1.00 77.62 100 LEU A O 1
ATOM 803 N N . LEU A 1 101 ? 7.389 -5.770 15.018 1.00 75.50 101 LEU A N 1
ATOM 804 C CA . LEU A 1 101 ? 6.168 -6.202 14.343 1.00 75.50 101 LEU A CA 1
ATOM 805 C C . LEU A 1 101 ? 4.916 -5.655 15.041 1.00 75.50 101 LEU A C 1
ATOM 807 O O . LEU A 1 101 ? 4.054 -5.065 14.390 1.00 75.50 101 LEU A O 1
ATOM 811 N N . ALA A 1 102 ? 4.821 -5.823 16.360 1.00 77.94 102 ALA A N 1
ATOM 812 C CA . ALA A 1 102 ? 3.692 -5.332 17.141 1.00 77.94 102 ALA A CA 1
ATOM 813 C C . ALA A 1 102 ? 3.598 -3.798 17.087 1.00 77.94 102 ALA A C 1
ATOM 815 O O . ALA A 1 102 ? 2.511 -3.251 16.884 1.00 77.94 102 ALA A O 1
ATOM 816 N N . GLN A 1 103 ? 4.735 -3.099 17.169 1.00 79.31 103 GLN A N 1
ATOM 817 C CA . GLN A 1 103 ? 4.796 -1.644 17.009 1.00 79.31 103 GLN A CA 1
ATOM 818 C C . GLN A 1 103 ? 4.255 -1.186 15.647 1.00 79.31 103 GLN A C 1
ATOM 820 O O . GLN A 1 103 ? 3.497 -0.215 15.573 1.00 79.31 103 GLN A O 1
ATOM 825 N N . GLU A 1 104 ? 4.609 -1.877 14.564 1.00 79.62 104 GLU A N 1
ATOM 826 C CA . GLU A 1 104 ? 4.105 -1.545 13.231 1.00 79.62 104 GLU A CA 1
ATOM 827 C C . GLU A 1 104 ? 2.599 -1.814 13.115 1.00 79.62 104 GLU A C 1
ATOM 829 O O . GLU A 1 104 ? 1.843 -0.972 12.626 1.00 79.62 104 GLU A O 1
ATOM 834 N N . ILE A 1 105 ? 2.125 -2.943 13.646 1.00 79.44 105 ILE A N 1
ATOM 835 C CA . ILE A 1 105 ? 0.703 -3.303 13.629 1.00 79.44 105 ILE A CA 1
ATOM 836 C C . ILE A 1 105 ? -0.142 -2.270 14.383 1.00 79.44 105 ILE A C 1
ATOM 838 O O . ILE A 1 105 ? -1.189 -1.854 13.874 1.00 79.44 105 ILE A O 1
ATOM 842 N N . ILE A 1 106 ? 0.294 -1.791 15.553 1.00 79.31 106 ILE A N 1
ATOM 843 C CA . ILE A 1 106 ? -0.471 -0.781 16.300 1.00 79.31 106 ILE A CA 1
ATOM 844 C C . ILE A 1 106 ? -0.431 0.593 15.620 1.00 79.31 106 ILE A C 1
ATOM 846 O O . ILE A 1 106 ? -1.461 1.271 15.566 1.00 79.31 106 ILE A O 1
ATOM 850 N N . LYS A 1 107 ? 0.704 0.987 15.020 1.00 81.19 107 LYS A N 1
ATOM 851 C CA . LYS A 1 107 ? 0.817 2.222 14.221 1.00 81.19 107 LYS A CA 1
ATOM 852 C C . LYS A 1 107 ? -0.128 2.191 13.021 1.00 81.19 107 LYS A C 1
ATOM 854 O O . LYS A 1 107 ? -0.884 3.142 12.808 1.00 81.19 107 LYS A O 1
ATOM 859 N N . GLN A 1 108 ? -0.148 1.086 12.276 1.00 78.25 108 GLN A N 1
ATOM 860 C CA . GLN A 1 108 ? -1.060 0.911 11.146 1.00 78.25 108 GLN A CA 1
ATOM 861 C C . GLN A 1 108 ? -2.523 0.864 11.586 1.00 78.25 108 GLN A C 1
ATOM 863 O O . GLN A 1 108 ? -3.373 1.459 10.921 1.00 78.25 108 GLN A O 1
ATOM 868 N N . THR A 1 109 ? -2.826 0.213 12.711 1.00 81.19 109 THR A N 1
ATOM 869 C CA . THR A 1 109 ? -4.179 0.191 13.286 1.00 81.19 109 THR A CA 1
ATOM 870 C C . THR A 1 109 ? -4.644 1.615 13.604 1.00 81.19 109 THR A C 1
ATOM 872 O O . THR A 1 109 ? -5.686 2.032 13.102 1.00 81.19 109 THR A O 1
ATOM 875 N N . LYS A 1 110 ? -3.836 2.408 14.326 1.00 78.50 110 LYS A N 1
ATOM 876 C CA . LYS A 1 110 ? -4.121 3.825 14.630 1.00 78.50 110 LYS A CA 1
ATOM 877 C C . LYS A 1 110 ? -4.343 4.651 13.361 1.00 78.50 110 LYS A C 1
ATOM 879 O O . LYS A 1 110 ? -5.354 5.340 13.245 1.00 78.50 110 LYS A O 1
ATOM 884 N N . LYS A 1 111 ? -3.434 4.549 12.385 1.00 79.62 111 LYS A N 1
ATOM 885 C CA . LYS A 1 111 ? -3.523 5.289 11.115 1.00 79.62 111 LYS A CA 1
ATOM 886 C C . LYS A 1 111 ? -4.823 4.987 10.369 1.00 79.62 111 LYS A C 1
ATOM 888 O O . LYS A 1 111 ? -5.497 5.909 9.922 1.00 79.62 111 LYS A O 1
ATOM 893 N N . ASN A 1 112 ? -5.190 3.712 10.248 1.00 78.00 112 ASN A N 1
ATOM 894 C CA . ASN A 1 112 ? -6.414 3.323 9.552 1.00 78.00 112 ASN A CA 1
ATOM 895 C C . ASN A 1 112 ? -7.666 3.793 10.298 1.00 78.00 112 ASN A C 1
ATOM 897 O O . ASN A 1 112 ? -8.578 4.294 9.651 1.00 78.00 112 ASN A O 1
ATOM 901 N N . LEU A 1 113 ? -7.691 3.710 11.634 1.00 75.75 113 LEU A N 1
ATOM 902 C CA . LEU A 1 113 ? -8.780 4.260 12.448 1.00 75.75 113 LEU A CA 1
ATOM 903 C C . LEU A 1 113 ? -8.935 5.776 12.270 1.00 75.75 113 LEU A C 1
ATOM 905 O O . LEU A 1 113 ? -10.055 6.258 12.152 1.00 75.75 113 LEU A O 1
ATOM 909 N N . LEU A 1 114 ? -7.844 6.535 12.167 1.00 73.25 114 LEU A N 1
ATOM 910 C CA . LEU A 1 114 ? -7.924 7.970 11.871 1.00 73.25 114 LEU A CA 1
ATOM 911 C C . LEU A 1 114 ? -8.486 8.243 10.471 1.00 73.25 114 LEU A C 1
ATOM 913 O O . LEU A 1 114 ? -9.333 9.120 10.322 1.00 73.25 114 LEU A O 1
ATOM 917 N N . ILE A 1 115 ? -8.077 7.464 9.463 1.00 72.81 115 ILE A N 1
ATOM 918 C CA . ILE A 1 115 ? -8.644 7.562 8.109 1.00 72.81 115 ILE A CA 1
ATOM 919 C C . ILE A 1 115 ? -10.148 7.302 8.154 1.00 72.81 115 ILE A C 1
ATOM 921 O O . ILE A 1 115 ? -10.897 8.093 7.592 1.00 72.81 115 ILE A O 1
ATOM 925 N N . ILE A 1 116 ? -10.588 6.246 8.859 1.00 71.94 116 ILE A N 1
ATOM 926 C CA . ILE A 1 116 ? -12.010 5.940 9.081 1.00 71.94 116 ILE A CA 1
ATOM 927 C C . ILE A 1 116 ? -12.744 7.183 9.591 1.00 71.94 116 ILE A C 1
ATOM 929 O O . ILE A 1 116 ? -13.782 7.549 9.053 1.00 71.94 116 ILE A O 1
ATOM 933 N N . LEU A 1 117 ? -12.199 7.828 10.620 1.00 69.69 117 LEU A N 1
ATOM 934 C CA . LEU A 1 117 ? -12.825 8.965 11.287 1.00 69.69 117 LEU A CA 1
ATOM 935 C C . LEU A 1 117 ? -12.900 10.215 10.396 1.00 69.69 117 LEU A C 1
ATOM 937 O O . LEU A 1 117 ? -13.850 10.981 10.514 1.00 69.69 117 LEU A O 1
ATOM 941 N N . GLN A 1 118 ? -11.937 10.408 9.492 1.00 67.69 118 GLN A N 1
ATOM 942 C CA . GLN A 1 118 ? -11.882 11.562 8.585 1.00 67.69 118 GLN A CA 1
ATOM 943 C C . GLN A 1 118 ? -12.866 11.483 7.414 1.00 67.69 118 GLN A C 1
ATOM 945 O O . GLN A 1 118 ? -13.298 12.515 6.909 1.00 67.69 118 GLN A O 1
ATOM 950 N N . ILE A 1 119 ? -13.203 10.275 6.959 1.00 66.94 119 ILE A N 1
ATOM 951 C CA . ILE A 1 119 ? -14.092 10.067 5.803 1.00 66.94 119 ILE A CA 1
ATOM 952 C C . ILE A 1 119 ? -15.574 9.978 6.192 1.00 66.94 119 ILE A C 1
ATOM 954 O O . ILE A 1 119 ? -16.442 9.881 5.325 1.00 66.94 119 ILE A O 1
ATOM 958 N N . LEU A 1 120 ? -15.872 9.986 7.491 1.00 66.31 120 LEU A N 1
ATOM 959 C CA . LEU A 1 120 ? -17.237 9.981 7.991 1.00 66.31 120 LEU A CA 1
ATOM 960 C C . LEU A 1 120 ? -17.903 11.350 7.799 1.00 66.31 120 LEU A C 1
ATOM 962 O O . LEU A 1 120 ? -17.239 12.382 7.918 1.00 66.31 120 LEU A O 1
ATOM 966 N N . PRO A 1 121 ? -19.220 11.386 7.512 1.00 62.38 121 PRO A N 1
ATOM 967 C CA . PRO A 1 121 ? -19.962 12.641 7.501 1.00 62.38 121 PRO A CA 1
ATOM 968 C C . PRO A 1 121 ? -19.819 13.336 8.860 1.00 62.38 121 PRO A C 1
ATOM 970 O O . PRO A 1 121 ? -19.651 12.669 9.878 1.00 62.38 121 PRO A O 1
ATOM 973 N N . LYS A 1 122 ? -19.883 14.674 8.891 1.00 62.78 122 LYS A N 1
ATOM 974 C CA . LYS A 1 122 ? -19.803 15.447 10.142 1.00 62.78 122 LYS A CA 1
ATOM 975 C C . LYS A 1 122 ? -20.945 15.028 11.076 1.00 62.78 122 LYS A C 1
ATOM 977 O O . LYS A 1 122 ? -22.060 15.524 10.948 1.00 62.78 122 LYS A O 1
ATOM 982 N N . THR A 1 123 ? -20.673 14.107 11.993 1.00 60.88 123 THR A N 1
ATOM 983 C CA . THR A 1 123 ? -21.633 13.641 12.994 1.00 60.88 123 THR A CA 1
ATOM 984 C C . THR A 1 123 ? -21.609 14.577 14.192 1.00 60.88 123 THR A C 1
ATOM 986 O O . THR A 1 123 ? -20.540 14.879 14.721 1.00 60.88 123 THR A O 1
ATOM 989 N N . THR A 1 124 ? -22.781 15.029 14.628 1.00 56.69 124 THR A N 1
ATOM 990 C CA . THR A 1 124 ? -22.941 15.930 15.780 1.00 56.69 124 THR A CA 1
ATOM 991 C C . THR A 1 124 ? -23.016 15.198 17.114 1.00 56.69 124 THR A C 1
ATOM 993 O O . THR A 1 124 ? -22.831 15.830 18.147 1.00 56.69 124 THR A O 1
ATOM 996 N N . THR A 1 125 ? -23.275 13.886 17.110 1.00 65.38 125 THR A N 1
ATOM 997 C CA . THR A 1 125 ? -23.335 13.079 18.332 1.00 65.38 125 THR A CA 1
ATOM 998 C C . THR A 1 125 ? -22.382 11.890 18.268 1.00 65.38 125 THR A C 1
ATOM 1000 O O . THR A 1 125 ? -22.131 11.308 17.208 1.00 65.38 125 THR A O 1
ATOM 1003 N N . LEU A 1 126 ? -21.871 11.499 19.435 1.00 65.94 126 LEU A N 1
ATOM 1004 C CA . LEU A 1 126 ? -21.067 10.292 19.618 1.00 65.94 126 LEU A CA 1
ATOM 1005 C C . LEU A 1 126 ? -21.829 9.027 19.191 1.00 65.94 126 LEU A C 1
ATOM 1007 O O . LEU A 1 126 ? -21.242 8.076 18.674 1.00 65.94 126 LEU A O 1
ATOM 1011 N N . ASN A 1 127 ? -23.150 9.045 19.373 1.00 68.94 127 ASN A N 1
ATOM 1012 C CA . ASN A 1 127 ? -24.033 7.949 19.019 1.00 68.94 127 ASN A CA 1
ATOM 1013 C C . ASN A 1 127 ? -24.079 7.727 17.499 1.00 68.94 127 ASN A C 1
ATOM 1015 O O . ASN A 1 127 ? -23.929 6.596 17.031 1.00 68.94 127 ASN A O 1
ATOM 1019 N N . ASP A 1 128 ? -24.201 8.816 16.735 1.00 69.19 128 ASP A N 1
ATOM 1020 C CA . ASP A 1 128 ? -24.168 8.786 15.270 1.00 69.19 128 ASP A CA 1
ATOM 1021 C C . ASP A 1 128 ? -22.787 8.366 14.759 1.00 69.19 128 ASP A C 1
ATOM 1023 O O . ASP A 1 128 ? -22.690 7.556 13.839 1.00 69.19 128 ASP A O 1
ATOM 1027 N N . LEU A 1 129 ? -21.710 8.841 15.397 1.00 71.31 129 LEU A N 1
ATOM 1028 C CA . LEU A 1 129 ? -20.342 8.447 15.053 1.00 71.31 129 LEU A CA 1
ATOM 1029 C C . LEU A 1 129 ? -20.135 6.931 15.206 1.00 71.31 129 LEU A C 1
ATOM 1031 O O . LEU A 1 129 ? -19.622 6.276 14.297 1.00 71.31 129 LEU A O 1
ATOM 1035 N N . CYS A 1 130 ? -20.572 6.353 16.330 1.00 70.25 130 CYS A N 1
ATOM 1036 C CA . CYS A 1 130 ? -20.482 4.911 16.570 1.00 70.25 130 CYS A CA 1
ATOM 1037 C C . CYS A 1 130 ? -21.278 4.116 15.532 1.00 70.25 130 CYS A C 1
ATOM 1039 O O . CYS A 1 130 ? -20.785 3.119 14.991 1.00 70.25 130 CYS A O 1
ATOM 1041 N N . LEU A 1 131 ? -22.496 4.573 15.228 1.00 71.75 131 LEU A N 1
ATOM 1042 C CA . LEU A 1 131 ? -23.363 3.939 14.247 1.00 71.75 131 LE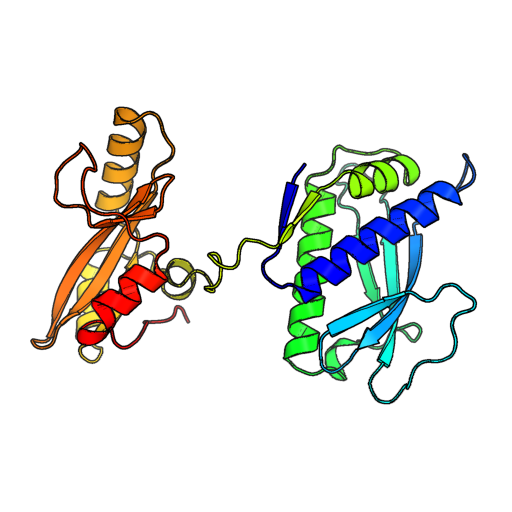U A CA 1
ATOM 1043 C C . LEU A 1 131 ? -22.743 3.981 12.844 1.00 71.75 131 LEU A C 1
ATOM 1045 O O . LEU A 1 131 ? -22.727 2.957 12.158 1.00 71.75 131 LEU A O 1
ATOM 1049 N N . GLU A 1 132 ? -22.189 5.114 12.422 1.00 72.94 132 GLU A N 1
ATOM 1050 C CA . GLU A 1 132 ? -21.586 5.255 11.097 1.00 72.94 132 GLU A CA 1
ATOM 1051 C C . GLU A 1 132 ? -20.286 4.451 10.946 1.00 72.94 132 GLU A C 1
ATOM 1053 O O . GLU A 1 132 ? -20.121 3.749 9.943 1.00 72.94 132 GLU A O 1
ATOM 1058 N N . ILE A 1 133 ? -19.410 4.426 11.961 1.00 72.25 133 ILE A N 1
ATOM 1059 C CA . ILE A 1 133 ? -18.213 3.559 11.956 1.00 72.25 133 ILE A CA 1
ATOM 1060 C C . ILE A 1 133 ? -18.617 2.088 11.822 1.00 72.25 133 ILE A C 1
ATOM 1062 O O . ILE A 1 133 ? -18.009 1.317 11.072 1.00 72.25 133 ILE A O 1
ATOM 1066 N N . SER A 1 134 ? -19.688 1.692 12.512 1.00 69.50 134 SER A N 1
ATOM 1067 C CA . SER A 1 134 ? -20.168 0.317 12.493 1.00 69.50 134 SER A CA 1
ATOM 1068 C C . SER A 1 134 ? -20.636 -0.156 11.111 1.00 69.50 134 SER A C 1
ATOM 1070 O O . SER A 1 134 ? -20.598 -1.358 10.833 1.00 69.50 134 SER A O 1
ATOM 1072 N N . LYS A 1 135 ? -21.058 0.766 10.237 1.00 73.12 135 LYS A N 1
ATOM 1073 C CA . LYS A 1 135 ? -21.547 0.478 8.878 1.00 73.12 135 LYS A CA 1
ATOM 1074 C C . LYS A 1 135 ? -20.420 0.343 7.852 1.00 73.12 135 LYS A C 1
ATOM 1076 O O . LYS A 1 135 ? -20.667 -0.089 6.723 1.00 73.12 135 LYS A O 1
ATOM 1081 N N . ILE A 1 136 ? -19.189 0.704 8.207 1.00 72.12 136 ILE A N 1
ATOM 1082 C CA . ILE A 1 136 ? -18.040 0.609 7.303 1.00 72.12 136 ILE A CA 1
ATOM 1083 C C . ILE A 1 136 ? -17.715 -0.859 7.045 1.00 72.12 136 ILE A C 1
ATOM 1085 O O . ILE A 1 136 ? -17.711 -1.678 7.959 1.00 72.12 136 ILE A O 1
ATOM 1089 N N . ARG A 1 137 ? -17.423 -1.215 5.795 1.00 68.50 137 ARG A N 1
ATOM 1090 C CA . ARG A 1 137 ? -16.866 -2.533 5.463 1.00 68.50 137 ARG A CA 1
ATOM 1091 C C . ARG A 1 137 ? -15.346 -2.447 5.478 1.00 68.50 137 ARG A C 1
ATOM 1093 O O . ARG A 1 137 ? -14.795 -1.579 4.800 1.00 68.50 137 ARG A O 1
ATOM 1100 N N . VAL A 1 138 ? -14.691 -3.305 6.259 1.00 63.72 138 VAL A N 1
ATOM 1101 C CA . VAL A 1 138 ? -13.228 -3.390 6.299 1.00 63.72 138 VAL A CA 1
ATOM 1102 C C . VAL A 1 138 ? -12.835 -4.709 5.669 1.00 63.72 138 VAL A C 1
ATOM 1104 O O . VAL A 1 138 ? -12.856 -5.771 6.292 1.00 63.72 138 VAL A O 1
ATOM 1107 N N . ASP A 1 139 ? -12.506 -4.625 4.393 1.00 61.78 139 ASP A N 1
ATOM 1108 C CA . ASP A 1 139 ? -12.135 -5.806 3.641 1.00 61.78 139 ASP A CA 1
ATOM 1109 C C . ASP A 1 139 ? -10.632 -6.014 3.790 1.00 61.78 139 ASP A C 1
ATOM 1111 O O . ASP A 1 139 ? -9.842 -5.059 3.760 1.00 61.78 139 ASP A O 1
ATOM 1115 N N . LEU A 1 140 ? -10.239 -7.278 3.962 1.00 45.38 140 LEU A N 1
ATOM 1116 C CA . LEU A 1 140 ? -8.849 -7.643 3.747 1.00 45.38 140 LEU A CA 1
ATOM 1117 C C . LEU A 1 140 ? -8.566 -7.269 2.298 1.00 45.38 140 LEU A C 1
ATOM 1119 O O . LEU A 1 140 ? -9.336 -7.640 1.409 1.00 45.38 140 LEU A O 1
ATOM 1123 N N . ALA A 1 141 ? -7.530 -6.469 2.063 1.00 53.22 141 ALA A N 1
ATOM 1124 C CA . ALA A 1 141 ? -7.040 -6.361 0.704 1.00 53.22 141 ALA A CA 1
ATOM 1125 C C . ALA A 1 141 ? -6.728 -7.796 0.255 1.00 53.22 141 ALA A C 1
ATOM 1127 O O . ALA A 1 141 ? -6.036 -8.504 0.988 1.00 53.22 141 ALA A O 1
ATOM 1128 N N . ASP A 1 142 ? -7.298 -8.247 -0.869 1.00 44.69 142 ASP A N 1
ATOM 1129 C CA . ASP A 1 142 ? -6.939 -9.548 -1.433 1.00 44.69 142 ASP A CA 1
ATOM 1130 C C . ASP A 1 142 ? -5.416 -9.653 -1.435 1.00 44.69 142 ASP A C 1
ATOM 1132 O O . ASP A 1 142 ? -4.725 -8.681 -1.749 1.00 44.69 142 ASP A O 1
ATOM 1136 N N . ASN A 1 143 ? -4.887 -10.816 -1.055 1.00 40.00 143 ASN A N 1
ATOM 1137 C CA . ASN A 1 143 ? -3.444 -11.058 -0.987 1.00 40.00 143 ASN A CA 1
ATOM 1138 C C . ASN A 1 143 ? -2.734 -10.908 -2.354 1.00 40.00 143 ASN A C 1
ATOM 1140 O O . ASN A 1 143 ? -1.520 -11.050 -2.404 1.00 40.00 143 ASN A O 1
ATOM 1144 N N . SER A 1 144 ? -3.451 -10.520 -3.417 1.00 39.88 144 SER A N 1
ATOM 1145 C CA . SER A 1 144 ? -2.920 -9.855 -4.618 1.00 39.88 144 SER A CA 1
ATOM 1146 C C . SER A 1 144 ? -2.451 -8.403 -4.365 1.00 39.88 144 SER A C 1
ATOM 1148 O O . SER A 1 144 ? -2.317 -7.616 -5.296 1.00 39.88 144 SER A O 1
ATOM 1150 N N . CYS A 1 145 ? -2.315 -7.998 -3.099 1.00 34.19 145 CYS A N 1
ATOM 1151 C CA . CYS A 1 145 ? -1.938 -6.657 -2.646 1.00 34.19 145 CYS A CA 1
ATOM 1152 C C . CYS A 1 145 ? -0.889 -6.734 -1.516 1.00 34.19 145 CYS A C 1
ATOM 1154 O O . CYS A 1 145 ? -0.888 -5.943 -0.568 1.00 34.19 145 CYS A O 1
ATOM 1156 N N . ARG A 1 146 ? -0.014 -7.742 -1.584 1.00 35.78 146 ARG A N 1
ATOM 1157 C CA . ARG A 1 146 ? 1.330 -7.666 -1.005 1.00 35.78 146 ARG A CA 1
ATOM 1158 C C . ARG A 1 146 ? 2.261 -7.172 -2.097 1.00 35.78 146 ARG A C 1
ATOM 1160 O O . ARG A 1 146 ? 2.207 -7.733 -3.178 1.00 35.78 146 ARG A O 1
ATOM 1167 N N . THR A 1 147 ? 3.408 -6.659 -1.686 1.00 38.12 147 THR A N 1
ATOM 1168 C CA . THR A 1 147 ? 3.929 -5.298 -1.876 1.00 38.12 147 THR A CA 1
ATOM 1169 C C . THR A 1 147 ? 3.343 -4.111 -1.110 1.00 38.12 147 THR A C 1
ATOM 1171 O O . THR A 1 147 ? 2.360 -3.451 -1.442 1.00 38.12 147 THR A O 1
ATOM 1174 N N . LEU A 1 148 ? 4.087 -3.729 -0.067 1.00 43.03 148 LEU A N 1
ATOM 1175 C CA . LEU A 1 148 ? 4.883 -2.497 -0.147 1.00 43.03 148 LEU A CA 1
ATOM 1176 C C . LEU A 1 148 ? 5.028 -2.067 -1.608 1.00 43.03 148 LEU A C 1
ATOM 1178 O O . LEU A 1 148 ? 5.822 -2.684 -2.297 1.00 43.03 148 LEU A O 1
ATOM 1182 N N . ASP A 1 149 ? 4.168 -1.169 -2.088 1.00 56.94 149 ASP A N 1
ATOM 1183 C CA . ASP A 1 149 ? 4.048 -0.815 -3.504 1.00 56.94 149 ASP A CA 1
ATOM 1184 C C . ASP A 1 149 ? 5.463 -0.546 -4.029 1.00 56.94 149 ASP A C 1
ATOM 1186 O O . ASP A 1 149 ? 6.051 0.474 -3.680 1.00 56.94 149 ASP A O 1
ATOM 1190 N N . VAL A 1 150 ? 6.079 -1.519 -4.717 1.00 60.78 150 VAL A N 1
ATOM 1191 C CA . VAL A 1 150 ? 7.521 -1.461 -5.026 1.00 60.78 150 VAL A CA 1
ATOM 1192 C C . VAL A 1 150 ? 7.778 -0.220 -5.859 1.00 60.78 150 VAL A C 1
ATOM 1194 O O . VAL A 1 150 ? 8.800 0.436 -5.693 1.00 60.78 150 VAL A O 1
ATOM 1197 N N . ILE A 1 151 ? 6.784 0.159 -6.663 1.00 63.69 151 ILE A N 1
ATOM 1198 C CA . ILE A 1 151 ? 6.718 1.427 -7.372 1.00 63.69 151 ILE A CA 1
ATOM 1199 C C . ILE A 1 151 ? 6.905 2.597 -6.406 1.00 63.69 151 ILE A C 1
ATOM 1201 O O . ILE A 1 151 ? 7.748 3.433 -6.682 1.00 63.69 151 ILE A O 1
ATOM 1205 N N . TYR A 1 152 ? 6.186 2.650 -5.280 1.00 59.84 152 TYR A N 1
ATOM 1206 C CA . TYR A 1 152 ? 6.294 3.697 -4.256 1.00 59.84 152 TYR A CA 1
ATOM 1207 C C . TYR A 1 152 ? 7.646 3.695 -3.526 1.00 59.84 152 TYR A C 1
ATOM 1209 O O . TYR A 1 152 ? 8.239 4.754 -3.342 1.00 59.84 152 TYR A O 1
ATOM 1217 N N . GLU A 1 153 ? 8.161 2.532 -3.118 1.00 59.28 153 GLU A N 1
ATOM 1218 C CA . GLU A 1 153 ? 9.451 2.443 -2.401 1.00 59.28 153 GLU A CA 1
ATOM 1219 C C . GLU A 1 153 ? 10.658 2.785 -3.276 1.00 59.28 153 GLU A C 1
ATOM 1221 O O . GLU A 1 153 ? 11.711 3.203 -2.787 1.00 59.28 153 GLU A O 1
ATOM 1226 N N . THR A 1 154 ? 10.498 2.608 -4.583 1.00 67.25 154 THR A N 1
ATOM 1227 C CA . THR A 1 154 ? 11.517 2.900 -5.592 1.00 67.25 154 THR A CA 1
ATOM 1228 C C . THR A 1 154 ? 11.133 4.092 -6.464 1.00 67.25 154 THR A C 1
ATOM 1230 O O . THR A 1 154 ? 11.739 4.299 -7.519 1.00 67.25 154 THR A O 1
ATOM 1233 N N . TRP A 1 155 ? 10.147 4.888 -6.029 1.00 79.06 155 TRP A N 1
ATOM 1234 C CA . TRP A 1 155 ? 9.618 6.010 -6.793 1.00 79.06 155 TRP A CA 1
ATOM 1235 C C . TRP A 1 155 ? 10.585 7.181 -6.789 1.00 79.06 155 TRP A C 1
ATOM 1237 O O . TRP A 1 155 ? 10.766 7.852 -5.776 1.00 79.06 155 TRP A O 1
ATOM 1247 N N . HIS A 1 156 ? 11.144 7.499 -7.946 1.00 77.44 156 HIS A N 1
ATOM 1248 C CA . HIS A 1 156 ? 11.978 8.676 -8.108 1.00 77.44 156 HIS A CA 1
ATOM 1249 C C . HIS A 1 156 ? 11.255 9.696 -8.984 1.00 77.44 156 HIS A C 1
ATOM 1251 O O . HIS A 1 156 ? 10.894 9.422 -10.130 1.00 77.44 156 HIS A O 1
ATOM 1257 N N . GLN A 1 157 ? 11.059 10.901 -8.449 1.00 78.88 157 GLN A N 1
ATOM 1258 C CA . GLN A 1 157 ? 10.542 12.034 -9.213 1.00 78.88 157 GLN A CA 1
ATOM 1259 C C . GLN A 1 157 ? 11.685 12.684 -10.003 1.00 78.88 157 GLN A C 1
ATOM 1261 O O . GLN A 1 157 ? 12.136 13.779 -9.681 1.00 78.88 157 GLN A O 1
ATOM 1266 N N . ILE A 1 158 ? 12.182 11.957 -11.001 1.00 80.38 158 ILE A N 1
ATOM 1267 C CA . ILE A 1 158 ? 13.341 12.337 -11.810 1.00 80.38 158 ILE A CA 1
ATOM 1268 C C . ILE A 1 158 ? 13.037 12.190 -13.301 1.00 80.38 158 ILE A C 1
ATOM 1270 O O . ILE A 1 158 ? 12.232 11.351 -13.722 1.00 80.38 158 ILE A O 1
ATOM 1274 N N . SER A 1 159 ? 13.709 13.005 -14.105 1.00 85.44 159 SER A N 1
ATOM 1275 C CA . SER A 1 159 ? 13.698 12.918 -15.560 1.00 85.44 159 SER A CA 1
ATOM 1276 C C . SER A 1 159 ? 14.437 11.676 -16.064 1.00 85.44 159 SER A C 1
ATOM 1278 O O . SER A 1 159 ? 15.166 10.999 -15.334 1.00 85.44 159 SER A O 1
ATOM 1280 N N . ARG A 1 160 ? 14.278 11.394 -17.361 1.00 87.31 160 ARG A N 1
ATOM 1281 C CA . ARG A 1 160 ? 15.032 10.346 -18.052 1.00 87.31 160 ARG A CA 1
ATOM 1282 C C . ARG A 1 160 ? 16.545 10.523 -17.885 1.00 87.31 160 ARG A C 1
ATOM 1284 O O . ARG A 1 160 ? 17.205 9.594 -17.434 1.00 87.31 160 ARG A O 1
ATOM 1291 N N . LEU A 1 161 ? 17.071 11.713 -18.177 1.00 89.00 161 LEU A N 1
ATOM 1292 C CA . LEU A 1 161 ? 18.513 11.988 -18.115 1.00 89.00 161 LEU A CA 1
ATOM 1293 C C . LEU A 1 161 ? 19.073 11.813 -16.696 1.00 89.00 161 LEU A C 1
ATOM 1295 O O . LEU A 1 161 ? 20.146 11.244 -16.518 1.00 89.00 161 LEU A O 1
ATOM 1299 N N . GLU A 1 162 ? 18.327 12.244 -15.677 1.00 88.38 162 GLU A N 1
ATOM 1300 C CA . GLU A 1 162 ? 18.709 12.033 -14.276 1.00 88.38 162 GLU A CA 1
ATOM 1301 C C . GLU A 1 162 ? 18.692 10.548 -13.900 1.00 88.38 162 GLU A C 1
ATOM 1303 O O . GLU A 1 162 ? 19.589 10.078 -13.202 1.00 88.38 162 GLU A O 1
ATOM 1308 N N . SER A 1 163 ? 17.704 9.786 -14.384 1.00 89.69 163 SER A N 1
ATOM 1309 C CA . SER A 1 163 ? 17.656 8.339 -14.154 1.00 89.69 163 SER A CA 1
ATOM 1310 C C . SER A 1 163 ? 18.834 7.617 -14.804 1.00 89.69 163 SER A C 1
ATOM 1312 O O . SER A 1 163 ? 19.401 6.711 -14.193 1.00 89.69 163 SER A O 1
ATOM 1314 N N . GLU A 1 164 ? 19.243 8.060 -15.995 1.00 90.94 164 GLU A N 1
ATOM 1315 C CA . GLU A 1 164 ? 20.403 7.529 -16.700 1.00 90.94 164 GLU A CA 1
ATOM 1316 C C . GLU A 1 164 ? 21.692 7.802 -15.906 1.00 90.94 164 GLU A C 1
ATOM 1318 O O . GLU A 1 164 ? 22.431 6.864 -15.601 1.00 90.94 164 GLU A O 1
ATOM 1323 N N . ASP A 1 165 ? 21.921 9.050 -15.480 1.00 90.44 165 ASP A N 1
ATOM 1324 C CA . ASP A 1 165 ? 23.110 9.435 -14.703 1.00 90.44 165 ASP A CA 1
ATOM 1325 C C . ASP A 1 165 ? 23.182 8.730 -13.336 1.00 90.44 165 ASP A C 1
ATOM 1327 O O . ASP A 1 165 ? 24.258 8.327 -12.885 1.00 90.44 165 ASP A O 1
ATOM 1331 N N . ILE A 1 166 ? 22.039 8.536 -12.670 1.00 90.38 166 ILE A N 1
ATOM 1332 C CA . ILE A 1 166 ? 21.973 7.787 -11.412 1.00 90.38 166 ILE A CA 1
ATOM 1333 C C . ILE A 1 166 ? 22.308 6.319 -11.664 1.00 90.38 166 ILE A C 1
ATOM 1335 O O . ILE A 1 166 ? 23.236 5.803 -11.046 1.00 90.38 166 ILE A O 1
ATOM 1339 N N . LEU A 1 167 ? 21.586 5.640 -12.558 1.00 91.50 167 LEU A N 1
ATOM 1340 C CA . LEU A 1 167 ? 21.711 4.193 -12.753 1.00 91.50 167 LEU A CA 1
ATOM 1341 C C . LEU A 1 167 ? 23.076 3.780 -13.318 1.00 91.50 167 LEU A C 1
ATOM 1343 O O . LEU A 1 167 ? 23.554 2.703 -12.967 1.00 91.50 167 LEU A O 1
ATOM 1347 N N . CYS A 1 168 ? 23.752 4.643 -14.085 1.00 88.31 168 CYS A N 1
ATOM 1348 C CA . CYS A 1 168 ? 25.133 4.409 -14.530 1.00 88.31 168 CYS A CA 1
ATOM 1349 C C . CYS A 1 168 ? 26.133 4.250 -13.368 1.00 88.31 168 CYS A C 1
ATOM 1351 O O . CYS A 1 168 ? 27.198 3.659 -13.545 1.00 88.31 168 CYS A O 1
ATOM 1353 N N . LYS A 1 169 ? 25.809 4.768 -12.176 1.00 89.50 169 LYS A N 1
ATOM 1354 C CA . LYS A 1 169 ? 26.663 4.695 -10.977 1.00 89.50 169 LYS A CA 1
ATOM 1355 C C . LYS A 1 169 ? 26.414 3.435 -10.143 1.00 89.50 169 LYS A C 1
ATOM 1357 O O . LYS A 1 169 ? 27.113 3.220 -9.153 1.00 89.50 169 LYS A O 1
ATOM 1362 N N . TYR A 1 170 ? 25.430 2.612 -10.510 1.00 89.88 170 TYR A N 1
ATOM 1363 C CA . TYR A 1 170 ? 25.047 1.407 -9.775 1.00 89.88 170 TYR A CA 1
ATOM 1364 C C . TYR A 1 170 ? 25.329 0.125 -10.576 1.00 89.88 170 TYR A C 1
ATOM 1366 O O . TYR A 1 170 ? 25.437 0.160 -11.800 1.00 89.88 170 TYR A O 1
ATOM 1374 N N . PRO A 1 171 ? 25.450 -1.036 -9.902 1.00 90.31 171 PRO A N 1
ATOM 1375 C CA . PRO A 1 171 ? 25.682 -2.307 -10.580 1.00 90.31 171 PRO A CA 1
ATOM 1376 C C . PRO A 1 171 ? 24.543 -2.695 -11.538 1.00 90.31 171 PRO A C 1
ATOM 1378 O O . PRO A 1 171 ? 23.379 -2.383 -11.246 1.00 90.31 171 PRO A O 1
ATOM 1381 N N . PRO A 1 172 ? 24.840 -3.462 -12.609 1.00 92.69 172 PRO A N 1
ATOM 1382 C CA . PRO A 1 172 ? 23.818 -4.051 -13.467 1.00 92.69 172 PRO A CA 1
ATOM 1383 C C . PRO A 1 172 ? 22.717 -4.775 -12.684 1.00 92.69 172 PRO A C 1
ATOM 1385 O O . PRO A 1 172 ? 22.965 -5.443 -11.678 1.00 92.69 172 PRO A O 1
ATOM 1388 N N . GLY A 1 173 ? 21.485 -4.632 -13.161 1.00 90.50 173 GLY A N 1
ATOM 1389 C CA . GLY A 1 173 ? 20.265 -5.122 -12.528 1.00 90.50 173 GLY A CA 1
ATOM 1390 C C . GLY A 1 173 ? 19.692 -4.215 -11.439 1.00 90.50 173 GLY A C 1
ATOM 1391 O O . GLY A 1 173 ? 18.669 -4.570 -10.847 1.00 90.50 173 GLY A O 1
ATOM 1392 N N . THR A 1 174 ? 20.305 -3.059 -11.167 1.00 93.12 174 THR A N 1
ATOM 1393 C CA . THR A 1 174 ? 19.691 -2.017 -10.330 1.00 93.12 174 THR A CA 1
ATOM 1394 C C . THR A 1 174 ? 18.560 -1.333 -11.094 1.00 93.12 174 THR A C 1
ATOM 1396 O O . THR A 1 174 ? 18.740 -1.002 -12.266 1.00 93.12 174 THR A O 1
ATOM 1399 N N . TYR A 1 175 ? 17.410 -1.125 -10.450 1.00 93.94 175 TYR A N 1
ATOM 1400 C CA . TYR A 1 175 ? 16.219 -0.556 -11.085 1.00 93.94 175 TYR A CA 1
ATOM 1401 C C . TYR A 1 175 ? 15.471 0.433 -10.190 1.00 93.94 175 TYR A C 1
ATOM 1403 O O . TYR A 1 175 ? 15.560 0.359 -8.966 1.00 93.94 175 TYR A O 1
ATOM 1411 N N . LEU A 1 176 ? 14.706 1.332 -10.806 1.00 92.00 176 LEU A N 1
ATOM 1412 C CA . LEU A 1 176 ? 13.812 2.280 -10.141 1.00 92.00 176 LEU A CA 1
ATOM 1413 C C . LEU A 1 176 ? 12.551 2.515 -10.973 1.00 92.00 176 LEU A C 1
ATOM 1415 O O . LEU A 1 176 ? 12.563 2.320 -12.190 1.00 92.00 176 LEU A O 1
ATOM 1419 N N . PHE A 1 177 ? 11.488 2.985 -10.327 1.00 90.25 177 PHE A N 1
ATOM 1420 C CA . PHE A 1 177 ? 10.291 3.464 -11.011 1.00 90.25 177 PHE A CA 1
ATOM 1421 C C . PHE A 1 177 ? 10.249 4.991 -11.001 1.00 90.25 177 PHE A C 1
ATOM 1423 O O . PHE A 1 177 ? 10.652 5.639 -10.037 1.00 90.25 177 PHE A O 1
ATOM 1430 N N . ARG A 1 178 ? 9.743 5.579 -12.081 1.00 86.62 178 ARG A N 1
ATOM 1431 C CA . ARG A 1 178 ? 9.587 7.026 -12.242 1.00 86.62 178 ARG A CA 1
ATOM 1432 C C . ARG A 1 178 ? 8.346 7.347 -13.071 1.00 86.62 178 ARG A C 1
ATOM 1434 O O . ARG A 1 178 ? 7.836 6.498 -13.801 1.00 86.62 178 ARG A O 1
ATOM 1441 N N . LYS A 1 179 ? 7.884 8.594 -13.000 1.00 80.81 179 LYS A N 1
ATOM 1442 C CA . LYS A 1 179 ? 6.887 9.151 -13.927 1.00 80.81 179 LYS A CA 1
ATOM 1443 C C . LYS A 1 179 ? 7.430 10.440 -14.505 1.00 80.81 179 LYS A C 1
ATOM 1445 O O . LYS A 1 179 ? 7.513 11.448 -13.810 1.00 80.81 179 LYS A O 1
ATOM 1450 N N . ASP A 1 180 ? 7.835 10.363 -15.764 1.00 78.50 180 ASP A N 1
ATOM 1451 C CA . ASP A 1 180 ? 8.240 11.520 -16.550 1.00 78.50 180 ASP A CA 1
ATOM 1452 C C . ASP A 1 180 ? 7.047 12.170 -17.253 1.00 78.50 180 ASP A C 1
ATOM 1454 O O . ASP A 1 180 ? 5.908 11.693 -17.209 1.00 78.50 180 ASP A O 1
ATOM 1458 N N . GLU A 1 181 ? 7.331 13.288 -17.918 1.00 83.38 181 GLU A N 1
ATOM 1459 C CA . GLU A 1 181 ? 6.368 14.009 -18.747 1.00 83.38 181 GLU A CA 1
ATOM 1460 C C . GLU A 1 181 ? 5.760 13.109 -19.826 1.00 83.38 181 GLU A C 1
ATOM 1462 O O . GLU A 1 181 ? 4.562 13.198 -20.093 1.00 83.38 181 GLU A O 1
ATOM 1467 N N . TYR A 1 182 ? 6.553 12.195 -20.397 1.00 85.31 182 TYR A N 1
ATOM 1468 C CA . TYR A 1 182 ? 6.074 11.237 -21.389 1.00 85.31 182 TYR A CA 1
ATOM 1469 C C . TYR A 1 182 ? 5.019 10.289 -20.803 1.00 85.31 182 TYR A C 1
ATOM 1471 O O . TYR A 1 182 ? 3.911 10.214 -21.333 1.00 85.31 182 TYR A O 1
ATOM 1479 N N . ALA A 1 183 ? 5.303 9.621 -19.681 1.00 85.81 183 ALA A N 1
ATOM 1480 C CA . ALA A 1 183 ? 4.350 8.735 -19.017 1.00 85.81 183 ALA A CA 1
ATOM 1481 C C . ALA A 1 183 ? 3.087 9.489 -18.571 1.00 85.81 183 ALA A C 1
ATOM 1483 O O . ALA A 1 183 ? 1.984 8.957 -18.673 1.00 85.81 183 ALA A O 1
ATOM 1484 N N . ALA A 1 184 ? 3.217 10.742 -18.122 1.00 84.25 184 ALA A N 1
ATOM 1485 C CA . ALA A 1 184 ? 2.070 11.579 -17.774 1.00 84.25 184 ALA A CA 1
ATOM 1486 C C . ALA A 1 184 ? 1.198 11.938 -18.994 1.00 84.25 184 ALA A C 1
ATOM 1488 O O . ALA A 1 184 ? -0.031 11.892 -18.909 1.00 84.25 184 ALA A O 1
ATOM 1489 N N . LEU A 1 185 ? 1.810 12.269 -20.135 1.00 90.56 185 LEU A N 1
ATOM 1490 C CA . LEU A 1 185 ? 1.093 12.531 -21.386 1.00 90.56 185 LEU A CA 1
ATOM 1491 C C . LEU A 1 185 ? 0.399 11.271 -21.909 1.00 90.56 185 LEU A C 1
ATOM 1493 O O . LEU A 1 185 ? -0.780 11.330 -22.267 1.00 90.56 185 LEU A O 1
ATOM 1497 N N . LEU A 1 186 ? 1.102 10.138 -21.903 1.00 92.31 186 LEU A N 1
ATOM 1498 C CA . LEU A 1 186 ? 0.565 8.845 -22.315 1.00 92.31 186 LEU A CA 1
ATOM 1499 C C . LEU A 1 186 ? -0.630 8.434 -21.444 1.00 92.31 186 LEU A C 1
ATOM 1501 O O . LEU A 1 186 ? -1.665 8.029 -21.968 1.00 92.31 186 LEU A O 1
ATOM 1505 N N . GLU A 1 187 ? -0.525 8.615 -20.124 1.00 91.94 187 GLU A N 1
ATOM 1506 C CA . GLU A 1 187 ? -1.611 8.355 -19.174 1.00 91.94 187 GLU A CA 1
ATOM 1507 C C . GLU A 1 187 ? -2.884 9.126 -19.537 1.00 91.94 187 GLU A C 1
ATOM 1509 O O . GLU A 1 187 ? -3.970 8.543 -19.590 1.00 91.94 187 GLU A O 1
ATOM 1514 N N . ASN A 1 188 ? -2.748 10.419 -19.843 1.00 90.50 188 ASN A N 1
ATOM 1515 C CA . ASN A 1 188 ? -3.872 11.263 -20.241 1.00 90.50 188 ASN A CA 1
ATOM 1516 C C . ASN A 1 188 ? -4.489 10.795 -21.565 1.00 90.50 188 ASN A C 1
ATOM 1518 O O . ASN A 1 188 ? -5.710 10.671 -21.666 1.00 90.50 188 ASN A O 1
ATOM 1522 N N . GLN A 1 189 ? -3.662 10.513 -22.574 1.00 93.69 189 GLN A N 1
ATOM 1523 C CA . GLN A 1 189 ? -4.133 10.081 -23.892 1.00 93.69 189 GLN A CA 1
ATOM 1524 C C . GLN A 1 189 ? -4.872 8.742 -23.828 1.00 93.69 189 GLN A C 1
ATOM 1526 O O . GLN A 1 189 ? -5.979 8.624 -24.357 1.00 93.69 189 GLN A O 1
ATOM 1531 N N . LEU A 1 190 ? -4.299 7.752 -23.140 1.00 93.00 190 LEU A N 1
ATOM 1532 C CA . LEU A 1 190 ? -4.912 6.435 -22.995 1.00 93.00 190 LEU A CA 1
ATOM 1533 C C . LEU A 1 190 ? -6.200 6.506 -22.166 1.00 93.00 190 LEU A C 1
ATOM 1535 O O . LEU A 1 190 ? -7.207 5.914 -22.557 1.00 93.00 190 LEU A O 1
ATOM 1539 N N . SER A 1 191 ? -6.209 7.270 -21.067 1.00 91.62 191 SER A N 1
ATOM 1540 C CA . SER A 1 191 ? -7.412 7.432 -20.236 1.00 91.62 191 SER A CA 1
ATOM 1541 C C . SER A 1 191 ? -8.569 8.052 -21.026 1.00 91.62 191 SER A C 1
ATOM 1543 O O . SER A 1 191 ? -9.714 7.607 -20.915 1.00 91.62 191 SER A O 1
ATOM 1545 N N . LEU A 1 192 ? -8.277 9.045 -21.875 1.00 91.94 192 LEU A N 1
ATOM 1546 C CA . LEU A 1 192 ? -9.268 9.666 -22.757 1.00 91.94 192 LEU A CA 1
ATOM 1547 C C . LEU A 1 192 ? -9.780 8.698 -23.831 1.00 91.94 192 LEU A C 1
ATOM 1549 O O . LEU A 1 192 ? -10.987 8.635 -24.066 1.00 91.94 192 LEU A O 1
ATOM 1553 N N . ALA A 1 193 ? -8.883 7.936 -24.463 1.00 92.75 193 ALA A N 1
ATOM 1554 C CA . ALA A 1 193 ? -9.236 7.003 -25.531 1.00 92.75 193 ALA A CA 1
ATOM 1555 C C . ALA A 1 193 ? -10.124 5.849 -25.034 1.00 92.75 193 ALA A C 1
ATOM 1557 O O . ALA A 1 193 ? -11.105 5.495 -25.690 1.00 92.75 193 ALA A O 1
ATOM 1558 N N . HIS A 1 194 ? -9.815 5.294 -23.858 1.00 89.94 194 HIS A N 1
ATOM 1559 C CA . HIS A 1 194 ? -10.509 4.123 -23.308 1.00 89.94 194 HIS A CA 1
ATOM 1560 C C . HIS A 1 194 ? -11.629 4.460 -22.319 1.00 89.94 194 HIS A C 1
ATOM 1562 O O . HIS A 1 194 ? -12.393 3.575 -21.938 1.00 89.94 194 HIS A O 1
ATOM 1568 N N . LYS A 1 195 ? -11.760 5.731 -21.912 1.00 90.69 195 LYS A N 1
ATOM 1569 C CA . LYS A 1 195 ? -12.751 6.209 -20.927 1.00 90.69 195 LYS A CA 1
ATOM 1570 C C . LYS A 1 195 ? -12.687 5.459 -19.589 1.00 90.69 195 LYS A C 1
ATOM 1572 O O . LYS A 1 195 ? -13.711 5.217 -18.949 1.00 90.69 195 LYS A O 1
ATOM 1577 N N . ILE A 1 196 ? -11.479 5.104 -19.169 1.00 84.88 196 ILE A N 1
ATOM 1578 C CA . ILE A 1 196 ? -11.176 4.443 -17.896 1.00 84.88 196 ILE A CA 1
ATOM 1579 C C . ILE A 1 196 ? -9.974 5.128 -17.245 1.00 84.88 196 ILE A C 1
ATOM 1581 O O . ILE A 1 196 ? -9.174 5.756 -17.935 1.00 84.88 196 ILE A O 1
ATOM 1585 N N . ASP A 1 197 ? -9.847 5.015 -15.921 1.00 82.56 197 ASP A N 1
ATOM 1586 C CA . ASP A 1 197 ? -8.654 5.495 -15.215 1.00 82.56 197 ASP A CA 1
ATOM 1587 C C . ASP A 1 197 ? -7.482 4.558 -15.521 1.00 82.56 197 ASP A C 1
ATOM 1589 O O . ASP A 1 197 ? -7.486 3.389 -15.126 1.00 82.56 197 ASP A O 1
ATOM 1593 N N . ILE A 1 198 ? -6.505 5.074 -16.262 1.00 87.81 198 ILE A N 1
ATOM 1594 C CA . ILE A 1 198 ? -5.257 4.387 -16.580 1.00 87.81 198 ILE A CA 1
ATOM 1595 C C . ILE A 1 198 ? -4.139 5.060 -15.789 1.00 87.81 198 ILE A C 1
ATOM 1597 O O . ILE A 1 198 ? -4.160 6.272 -15.575 1.00 87.81 198 ILE A O 1
ATOM 1601 N N . LYS A 1 199 ? -3.153 4.274 -15.341 1.00 88.12 199 LYS A N 1
ATOM 1602 C CA . LYS A 1 199 ? -1.907 4.804 -14.768 1.00 88.12 199 LYS A CA 1
ATOM 1603 C C . LYS A 1 199 ? -0.714 4.343 -15.576 1.00 88.12 199 LYS A C 1
ATOM 1605 O O . LYS A 1 199 ? -0.643 3.170 -15.920 1.00 88.12 199 LYS A O 1
ATOM 1610 N N . CYS A 1 200 ? 0.218 5.247 -15.852 1.00 90.06 200 CYS A N 1
ATOM 1611 C CA . CYS A 1 200 ? 1.458 4.921 -16.551 1.00 90.06 200 CYS A CA 1
ATOM 1612 C C . CYS A 1 200 ? 2.661 5.207 -15.654 1.00 90.06 200 CYS A C 1
ATOM 1614 O O . CYS A 1 200 ? 2.732 6.254 -15.005 1.00 90.0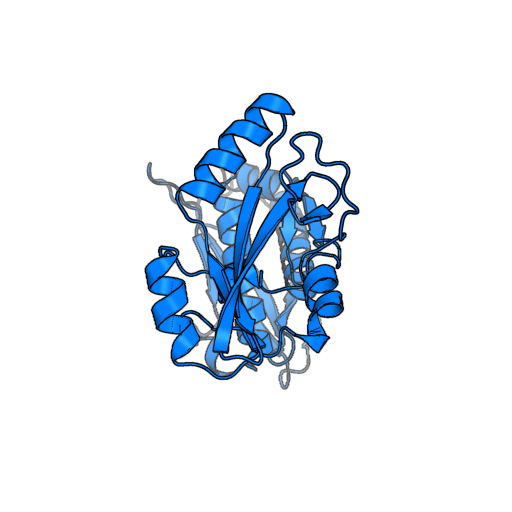6 200 CYS A O 1
ATOM 1616 N N . VAL A 1 201 ? 3.610 4.276 -15.635 1.00 90.69 201 VAL A N 1
ATOM 1617 C CA . VAL A 1 201 ? 4.887 4.411 -14.928 1.00 90.69 201 VAL A CA 1
ATOM 1618 C C . VAL A 1 201 ? 6.013 3.904 -15.816 1.00 90.69 201 VAL A C 1
ATOM 1620 O O . VAL A 1 201 ? 5.818 2.980 -16.603 1.00 90.69 201 VAL A O 1
ATOM 1623 N N . THR A 1 202 ? 7.198 4.477 -15.668 1.00 93.56 202 THR A N 1
ATOM 1624 C CA . THR A 1 202 ? 8.397 4.031 -16.375 1.00 93.56 202 THR A CA 1
ATOM 1625 C C . THR A 1 202 ? 9.312 3.318 -15.392 1.00 93.56 202 THR A C 1
ATOM 1627 O O . THR A 1 202 ? 9.695 3.877 -14.365 1.00 93.56 202 THR A O 1
ATOM 1630 N N . LEU A 1 203 ? 9.664 2.076 -15.704 1.00 94.25 203 LEU A N 1
ATOM 1631 C CA . LEU A 1 203 ? 10.724 1.325 -15.047 1.00 94.25 203 LEU A CA 1
ATOM 1632 C C . LEU A 1 203 ? 12.035 1.590 -15.788 1.00 94.25 203 LEU A C 1
ATOM 1634 O O . LEU A 1 203 ? 12.152 1.255 -16.967 1.00 94.25 203 LEU A O 1
ATOM 1638 N N . SER A 1 204 ? 13.029 2.128 -15.089 1.00 94.81 204 SER A N 1
ATOM 1639 C CA . SER A 1 204 ? 14.389 2.295 -15.609 1.00 94.81 204 SER A CA 1
ATOM 1640 C C . SER A 1 204 ? 15.340 1.349 -14.882 1.00 94.81 204 SER A C 1
ATOM 1642 O O . SER A 1 204 ? 15.275 1.225 -13.657 1.00 94.81 204 SER A O 1
ATOM 1644 N N . TYR A 1 205 ? 16.230 0.677 -15.614 1.00 94.75 205 TYR A N 1
ATOM 1645 C CA . TYR A 1 205 ? 17.204 -0.245 -15.023 1.00 94.75 205 TYR A CA 1
ATOM 1646 C C . TYR A 1 205 ? 18.540 -0.266 -15.767 1.00 94.75 205 TYR A C 1
ATOM 1648 O O . TYR A 1 205 ? 18.594 -0.097 -16.982 1.00 94.75 205 TYR A O 1
ATOM 1656 N N . ALA A 1 206 ? 19.628 -0.512 -15.036 1.00 93.19 206 ALA A N 1
ATOM 1657 C CA . ALA A 1 206 ? 20.953 -0.719 -15.618 1.00 93.19 206 ALA A CA 1
ATOM 1658 C C . ALA A 1 206 ? 21.076 -2.155 -16.154 1.00 93.19 206 ALA A C 1
ATOM 1660 O O . ALA A 1 206 ? 20.916 -3.117 -15.403 1.00 93.19 206 ALA A O 1
ATOM 1661 N N . ASN A 1 207 ? 21.365 -2.326 -17.442 1.00 87.62 207 ASN A N 1
ATOM 1662 C CA . ASN A 1 207 ? 21.579 -3.640 -18.052 1.00 87.62 207 ASN A CA 1
ATOM 1663 C C . ASN A 1 207 ? 23.045 -4.109 -17.895 1.00 87.62 207 ASN A C 1
ATOM 1665 O O . ASN A 1 207 ? 23.905 -3.359 -17.439 1.00 87.62 207 ASN A O 1
ATOM 1669 N N . LEU A 1 208 ? 23.355 -5.349 -18.290 1.00 81.88 208 LEU A N 1
ATOM 1670 C CA . LEU A 1 208 ? 24.681 -5.984 -18.179 1.00 81.88 208 LEU A CA 1
ATOM 1671 C C . LEU A 1 208 ? 25.814 -5.217 -18.878 1.00 81.88 208 LEU A C 1
ATOM 1673 O O . LEU A 1 208 ? 26.972 -5.378 -18.509 1.00 81.88 208 LEU A O 1
ATOM 1677 N N . VAL A 1 209 ? 25.484 -4.381 -19.863 1.00 80.94 209 VAL A N 1
ATOM 1678 C CA . VAL A 1 209 ? 26.440 -3.545 -20.613 1.00 80.94 209 VAL A CA 1
ATOM 1679 C C . VAL A 1 209 ? 26.534 -2.125 -20.025 1.00 80.94 209 VAL A C 1
ATOM 1681 O O . VAL A 1 209 ? 27.027 -1.211 -20.674 1.00 80.94 209 VAL A O 1
ATOM 1684 N N . SER A 1 210 ? 26.009 -1.908 -18.814 1.00 69.75 210 SER A N 1
ATOM 1685 C CA . SER A 1 210 ? 25.895 -0.594 -18.158 1.00 69.75 210 SER A CA 1
ATOM 1686 C C . SER A 1 210 ? 25.105 0.449 -18.959 1.00 69.75 210 SER A C 1
ATOM 1688 O O . SER A 1 210 ? 25.177 1.642 -18.683 1.00 69.75 210 SER A O 1
ATOM 1690 N N . THR A 1 211 ? 24.317 0.007 -19.939 1.00 85.31 211 THR A N 1
ATOM 1691 C CA . THR A 1 211 ? 23.326 0.832 -20.628 1.00 85.31 211 THR A CA 1
ATOM 1692 C C . THR A 1 211 ? 22.040 0.848 -19.820 1.00 85.31 211 THR A C 1
ATOM 1694 O O . THR A 1 211 ? 21.598 -0.203 -19.344 1.00 85.31 211 THR A O 1
ATOM 1697 N N . VAL A 1 212 ? 21.407 2.009 -19.704 1.00 90.75 212 VAL A N 1
ATOM 1698 C CA . VAL A 1 212 ? 20.103 2.124 -19.053 1.00 90.75 212 VAL A CA 1
ATOM 1699 C C . VAL A 1 212 ? 19.007 1.759 -20.046 1.00 90.75 212 VAL A C 1
ATOM 1701 O O . VAL A 1 212 ? 18.982 2.239 -21.177 1.00 90.75 212 VAL A O 1
ATOM 1704 N N . CYS A 1 213 ? 18.135 0.853 -19.628 1.00 93.00 213 CYS A N 1
ATOM 1705 C CA . CYS A 1 213 ? 16.977 0.402 -20.381 1.00 93.00 213 CYS A CA 1
ATOM 1706 C C . CYS A 1 213 ? 15.700 0.898 -19.704 1.00 93.00 213 CYS A C 1
ATOM 1708 O O . CYS A 1 213 ? 15.660 1.069 -18.483 1.00 93.00 213 CYS A O 1
ATOM 1710 N N . GLU A 1 214 ? 14.657 1.102 -20.504 1.00 93.19 214 GLU A N 1
ATOM 1711 C CA . GLU A 1 214 ? 13.394 1.683 -20.059 1.00 93.19 214 GLU A CA 1
ATOM 1712 C C . GLU A 1 214 ? 12.224 0.820 -20.519 1.00 93.19 214 GLU A C 1
ATOM 1714 O O . GLU A 1 214 ? 12.187 0.363 -21.661 1.00 93.19 214 GLU A O 1
ATOM 1719 N N . ILE A 1 215 ? 11.273 0.594 -19.618 1.00 94.00 215 ILE A N 1
ATOM 1720 C CA . ILE A 1 215 ? 10.031 -0.123 -19.891 1.00 94.00 215 ILE A CA 1
ATOM 1721 C C . ILE A 1 215 ? 8.884 0.730 -19.372 1.00 94.00 215 ILE A C 1
ATOM 1723 O O . ILE A 1 215 ? 8.848 1.079 -18.192 1.00 94.00 215 ILE A O 1
ATOM 1727 N N . VAL A 1 216 ? 7.928 1.039 -20.241 1.00 94.19 216 VAL A N 1
ATOM 1728 C CA . VAL A 1 216 ? 6.704 1.735 -19.849 1.00 94.19 216 VAL A CA 1
ATOM 1729 C C . VAL A 1 216 ? 5.655 0.701 -19.467 1.00 94.19 216 VAL A C 1
ATOM 1731 O O . VAL A 1 216 ? 5.366 -0.229 -20.219 1.00 94.19 216 VAL A O 1
ATOM 1734 N N . LEU A 1 217 ? 5.097 0.860 -18.275 1.00 94.00 217 LEU A N 1
ATOM 1735 C CA . LEU A 1 217 ? 4.110 -0.031 -17.690 1.00 94.00 217 LEU A CA 1
ATOM 1736 C C . LEU A 1 217 ? 2.790 0.709 -17.527 1.00 94.00 217 LEU A C 1
ATOM 1738 O O . LEU A 1 217 ? 2.744 1.824 -17.004 1.00 94.00 217 LEU A O 1
ATOM 1742 N N . VAL A 1 218 ? 1.713 0.059 -17.955 1.00 93.38 218 VAL A N 1
ATOM 1743 C CA . VAL A 1 218 ? 0.365 0.626 -17.956 1.00 93.38 218 VAL A CA 1
ATOM 1744 C C . VAL A 1 218 ? -0.518 -0.198 -17.031 1.00 93.38 218 VAL A C 1
ATOM 1746 O O . VAL A 1 218 ? -0.675 -1.406 -17.212 1.00 93.38 218 VAL A O 1
ATOM 1749 N N . LYS A 1 219 ? -1.108 0.456 -16.029 1.00 90.19 219 LYS A N 1
ATOM 1750 C CA . LYS A 1 219 ? -2.127 -0.123 -15.159 1.00 90.19 219 LYS A CA 1
ATOM 1751 C C . LYS A 1 219 ? -3.488 -0.002 -15.828 1.00 90.19 219 LYS A C 1
ATOM 1753 O O . LYS A 1 219 ? -3.987 1.101 -16.045 1.00 90.19 219 LYS A O 1
ATOM 1758 N N . VAL A 1 220 ? -4.101 -1.153 -16.068 1.00 87.62 220 VAL A N 1
ATOM 1759 C CA . VAL A 1 220 ? -5.480 -1.310 -16.542 1.00 87.62 220 VAL A CA 1
ATOM 1760 C C . VAL A 1 220 ? -6.308 -2.050 -15.475 1.00 87.62 220 VAL A C 1
ATOM 1762 O O . VAL A 1 220 ? -5.731 -2.607 -14.532 1.00 87.62 220 VAL A O 1
ATOM 1765 N N . PRO A 1 221 ? -7.653 -2.098 -15.575 1.00 80.94 221 PRO A N 1
ATOM 1766 C CA . PRO A 1 221 ? -8.496 -2.709 -14.543 1.00 80.94 221 PRO A CA 1
ATOM 1767 C C . PRO A 1 221 ? -8.108 -4.149 -14.179 1.00 80.94 221 PRO A C 1
ATOM 1769 O O . PRO A 1 221 ? -8.170 -4.522 -13.010 1.00 80.94 221 PRO A O 1
ATOM 1772 N N . ASN A 1 222 ? -7.647 -4.927 -15.163 1.00 80.06 222 ASN A N 1
ATOM 1773 C CA . ASN A 1 222 ? -7.338 -6.348 -15.001 1.00 80.06 222 ASN A CA 1
ATOM 1774 C C . ASN A 1 222 ? -5.860 -6.647 -14.698 1.00 80.06 222 ASN A C 1
ATOM 1776 O O . ASN A 1 222 ? -5.508 -7.814 -14.563 1.00 80.06 222 ASN A O 1
ATOM 1780 N N . GLY A 1 223 ? -4.983 -5.639 -14.599 1.00 87.62 223 GLY A N 1
ATOM 1781 C CA . GLY A 1 223 ? -3.557 -5.908 -14.409 1.00 87.62 223 GLY A CA 1
ATOM 1782 C C . GLY A 1 223 ? -2.625 -4.774 -14.815 1.00 87.62 223 GLY A C 1
ATOM 1783 O O . GLY A 1 223 ? -3.038 -3.623 -14.932 1.00 87.62 223 GLY A O 1
ATOM 1784 N N . TRP A 1 224 ? -1.355 -5.114 -14.965 1.00 90.69 224 TRP A N 1
ATOM 1785 C CA . TRP A 1 224 ? -0.290 -4.306 -15.542 1.00 90.69 224 TRP A CA 1
ATOM 1786 C C . TRP A 1 224 ? 0.112 -4.901 -16.883 1.00 90.69 224 TRP A C 1
ATOM 1788 O O . TRP A 1 224 ? 0.149 -6.116 -17.021 1.00 90.69 224 TRP A O 1
ATOM 1798 N N . LEU A 1 225 ? 0.453 -4.076 -17.858 1.00 94.50 225 LEU A N 1
ATOM 1799 C CA . LEU A 1 225 ? 0.998 -4.539 -19.133 1.00 94.50 225 LEU A CA 1
ATOM 1800 C C . LEU A 1 225 ? 2.208 -3.702 -19.528 1.00 94.50 225 LEU A C 1
ATOM 1802 O O . LEU A 1 225 ? 2.360 -2.566 -19.072 1.00 94.50 225 LEU A O 1
ATOM 1806 N N . VAL A 1 226 ? 3.060 -4.276 -20.372 1.00 95.88 226 VAL A N 1
ATOM 1807 C CA . VAL A 1 226 ? 4.169 -3.557 -21.002 1.00 95.88 226 VAL A CA 1
ATOM 1808 C C . VAL A 1 226 ? 3.620 -2.827 -22.217 1.00 95.88 226 VAL A C 1
ATOM 1810 O O . VAL A 1 226 ? 3.032 -3.448 -23.098 1.00 95.88 226 VAL A O 1
ATOM 1813 N N . TYR A 1 227 ? 3.786 -1.510 -22.250 1.00 94.94 227 TYR A N 1
ATOM 1814 C CA . TYR A 1 227 ? 3.358 -0.706 -23.384 1.00 94.94 227 TYR A CA 1
ATOM 1815 C C . TYR A 1 227 ? 4.331 -0.862 -24.551 1.00 94.94 227 TYR A C 1
ATOM 1817 O O . TYR A 1 227 ? 5.545 -0.767 -24.373 1.00 94.94 227 TYR A O 1
ATOM 1825 N N . ASN A 1 228 ? 3.784 -1.086 -25.741 1.00 93.56 228 ASN A N 1
ATOM 1826 C CA . ASN A 1 228 ? 4.521 -1.340 -26.978 1.00 93.56 228 ASN A CA 1
ATOM 1827 C C . ASN A 1 228 ? 4.102 -0.390 -28.112 1.00 93.56 228 ASN A C 1
ATOM 1829 O O . ASN A 1 228 ? 4.089 -0.784 -29.275 1.00 93.56 228 ASN A O 1
ATOM 1833 N N . ASP A 1 229 ? 3.705 0.836 -27.764 1.00 91.81 229 ASP A N 1
ATOM 1834 C CA . ASP A 1 229 ? 3.188 1.847 -28.694 1.00 91.81 229 ASP A CA 1
ATOM 1835 C C . ASP A 1 229 ? 1.858 1.488 -29.390 1.00 91.81 229 ASP A C 1
ATOM 1837 O O . ASP A 1 229 ? 1.397 2.233 -30.257 1.00 91.81 229 ASP A O 1
ATOM 1841 N N . ASP A 1 230 ? 1.185 0.401 -28.985 1.00 90.75 230 ASP A N 1
ATOM 1842 C CA . ASP A 1 230 ? -0.175 0.093 -29.431 1.00 90.75 230 ASP A CA 1
ATOM 1843 C C . ASP A 1 230 ? -1.223 0.712 -28.484 1.00 90.75 230 ASP A C 1
AT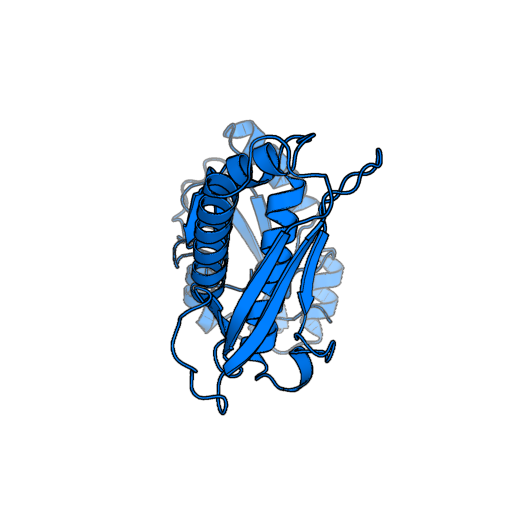OM 1845 O O . ASP A 1 230 ? -1.424 0.230 -27.359 1.00 90.75 230 ASP A O 1
ATOM 1849 N N . PRO A 1 231 ? -1.976 1.737 -28.926 1.00 89.38 231 PRO A N 1
ATOM 1850 C CA . PRO A 1 231 ? -2.985 2.380 -28.093 1.00 89.38 231 PRO A CA 1
ATOM 1851 C C . PRO A 1 231 ? -4.168 1.461 -27.768 1.00 89.38 231 PRO A C 1
ATOM 1853 O O . PRO A 1 231 ? -4.997 1.835 -26.945 1.00 89.38 231 PRO A O 1
ATOM 1856 N N . ARG A 1 232 ? -4.291 0.279 -28.387 1.00 91.94 232 ARG A N 1
ATOM 1857 C CA . ARG A 1 232 ? -5.380 -0.675 -28.120 1.00 91.94 232 ARG A CA 1
ATOM 1858 C C . ARG A 1 232 ? -5.190 -1.470 -26.829 1.00 91.94 232 ARG A C 1
ATOM 1860 O O . ARG A 1 232 ? -6.168 -2.042 -26.359 1.00 91.94 232 ARG A O 1
ATOM 1867 N N . LEU A 1 233 ? -3.980 -1.486 -26.258 1.00 90.81 233 LEU A N 1
ATOM 1868 C CA . LEU A 1 233 ? -3.665 -2.163 -24.992 1.00 90.81 233 LEU A CA 1
ATOM 1869 C C . LEU A 1 233 ? -4.029 -3.662 -24.996 1.00 90.81 233 LEU A C 1
ATOM 1871 O O . LEU A 1 233 ? -4.600 -4.177 -24.037 1.00 90.81 233 LEU A O 1
ATOM 1875 N N . LEU A 1 234 ? -3.716 -4.355 -26.096 1.00 89.50 234 LEU A N 1
ATOM 1876 C CA . LEU A 1 234 ? -4.027 -5.781 -26.290 1.00 89.50 234 LEU A CA 1
ATOM 1877 C C . LEU A 1 234 ? -2.940 -6.726 -25.757 1.00 89.50 234 LEU A C 1
ATOM 1879 O O . LEU A 1 234 ? -3.066 -7.943 -25.891 1.00 89.50 234 LEU A O 1
ATOM 1883 N N . GLU A 1 235 ? -1.881 -6.173 -25.169 1.00 90.69 235 GLU A N 1
ATOM 1884 C CA . GLU A 1 235 ? -0.773 -6.951 -24.630 1.00 90.69 235 GLU A CA 1
ATOM 1885 C C . GLU A 1 235 ? -1.195 -7.814 -23.432 1.00 90.69 235 GLU A C 1
ATOM 1887 O O . GLU A 1 235 ? -2.106 -7.444 -22.680 1.00 90.69 235 GLU A O 1
ATOM 1892 N N . PRO A 1 236 ? -0.520 -8.959 -23.209 1.00 92.00 236 PRO A N 1
ATOM 1893 C CA . PRO A 1 236 ? -0.759 -9.787 -22.038 1.00 92.00 236 PRO A CA 1
ATOM 1894 C C . PRO A 1 236 ? -0.611 -8.989 -20.741 1.00 92.00 236 PRO A C 1
ATOM 1896 O O . PRO A 1 236 ? 0.369 -8.269 -20.531 1.00 92.00 236 PRO A O 1
ATOM 1899 N N . THR A 1 237 ? -1.578 -9.156 -19.844 1.00 91.94 237 THR A N 1
ATOM 1900 C CA . THR A 1 237 ? -1.566 -8.499 -18.540 1.00 91.94 237 THR A CA 1
ATOM 1901 C C . THR A 1 237 ? -0.933 -9.386 -17.477 1.00 91.94 237 THR A C 1
ATOM 1903 O O . THR A 1 237 ? -1.329 -10.537 -17.295 1.00 91.94 237 THR A O 1
ATOM 1906 N N . TYR A 1 238 ? -0.027 -8.809 -16.703 1.00 87.62 238 TYR A N 1
ATOM 1907 C CA . TYR A 1 238 ? 0.399 -9.307 -15.406 1.00 87.62 238 TYR A CA 1
ATOM 1908 C C . TYR A 1 238 ? -0.653 -8.925 -14.354 1.00 87.62 238 TYR A C 1
ATOM 1910 O O . TYR A 1 238 ? -1.102 -7.778 -14.341 1.00 87.62 238 TYR A O 1
ATOM 1918 N N . PRO A 1 239 ? -1.076 -9.836 -13.466 1.00 83.12 239 PRO A N 1
ATOM 1919 C CA . PRO A 1 239 ? -2.095 -9.529 -12.459 1.00 83.12 239 PRO A CA 1
ATOM 1920 C C . PRO A 1 239 ? -1.652 -8.403 -11.505 1.00 83.12 239 PRO A C 1
ATOM 1922 O O . PRO A 1 239 ? -2.449 -7.527 -11.152 1.00 83.12 239 PRO A O 1
ATOM 1925 N N . ASP A 1 240 ? -0.366 -8.370 -11.165 1.00 81.56 240 A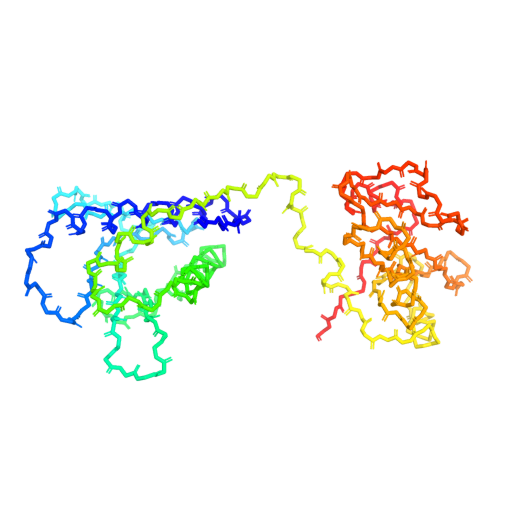SP A N 1
ATOM 1926 C CA . ASP A 1 240 ? 0.270 -7.398 -10.277 1.00 81.56 240 ASP A CA 1
ATOM 1927 C C . ASP A 1 240 ? 1.713 -7.091 -10.732 1.00 81.56 240 ASP A C 1
ATOM 1929 O O . ASP A 1 240 ? 2.195 -7.661 -11.720 1.00 81.56 240 ASP A O 1
ATOM 1933 N N . ILE A 1 241 ? 2.370 -6.111 -10.096 1.00 83.88 241 ILE A N 1
ATOM 1934 C CA . ILE A 1 241 ? 3.698 -5.664 -10.550 1.00 83.88 241 ILE A CA 1
ATOM 1935 C C . ILE A 1 241 ? 4.798 -6.633 -10.112 1.00 83.88 241 ILE A C 1
ATOM 1937 O O . ILE A 1 241 ? 5.830 -6.742 -10.764 1.00 83.88 241 ILE A O 1
ATOM 1941 N N . GLU A 1 242 ? 4.548 -7.410 -9.068 1.00 82.06 242 GLU A N 1
ATOM 1942 C CA . GLU A 1 242 ? 5.433 -8.438 -8.532 1.00 82.06 242 GLU A CA 1
ATOM 1943 C C . GLU A 1 242 ? 5.570 -9.567 -9.533 1.00 82.06 242 GLU A C 1
ATOM 1945 O O . GLU A 1 242 ? 6.683 -9.975 -9.837 1.00 82.06 242 GLU A O 1
ATOM 1950 N N . THR A 1 243 ? 4.455 -10.008 -10.117 1.00 85.06 243 THR A N 1
ATOM 1951 C CA . THR A 1 243 ? 4.450 -11.028 -11.166 1.00 85.06 243 THR A CA 1
ATOM 1952 C C . THR A 1 243 ? 5.268 -10.568 -12.373 1.00 85.06 243 THR A C 1
ATOM 1954 O O . THR A 1 243 ? 6.002 -11.357 -12.970 1.00 85.06 243 THR A O 1
ATOM 1957 N N . PHE A 1 244 ? 5.191 -9.280 -12.721 1.00 91.31 244 PHE A N 1
ATOM 1958 C CA . PHE A 1 244 ? 6.041 -8.700 -13.759 1.00 91.31 244 PHE A CA 1
ATOM 1959 C C . PHE A 1 244 ? 7.529 -8.698 -13.354 1.00 91.31 244 PHE A C 1
ATOM 1961 O O . PHE A 1 244 ? 8.378 -9.150 -14.126 1.00 91.31 244 PHE A O 1
ATOM 1968 N N . LEU A 1 245 ? 7.859 -8.241 -12.142 1.00 89.62 245 LEU A N 1
ATOM 1969 C CA . LEU A 1 245 ? 9.235 -8.209 -11.632 1.00 89.62 245 LEU A CA 1
ATOM 1970 C C . LEU A 1 245 ? 9.842 -9.616 -11.510 1.00 89.62 245 LEU A C 1
ATOM 1972 O O . LEU A 1 245 ? 11.003 -9.811 -11.867 1.00 89.62 245 LEU A O 1
ATOM 1976 N N . ASP A 1 246 ? 9.057 -10.606 -11.087 1.00 87.50 246 ASP A N 1
ATOM 1977 C CA . ASP A 1 246 ? 9.448 -12.013 -10.997 1.00 87.50 246 ASP A CA 1
ATOM 1978 C C . ASP A 1 246 ? 9.727 -12.614 -12.374 1.00 87.50 246 ASP A C 1
ATOM 1980 O O . ASP A 1 246 ? 10.686 -13.377 -12.531 1.00 87.50 246 ASP A O 1
ATOM 1984 N N . ASN A 1 247 ? 8.943 -12.241 -13.391 1.00 92.38 247 ASN A N 1
ATOM 1985 C CA . ASN A 1 247 ? 9.228 -12.612 -14.778 1.00 92.38 247 ASN A CA 1
ATOM 1986 C C . ASN A 1 247 ? 10.558 -11.998 -15.256 1.00 92.38 247 ASN A C 1
ATOM 1988 O O . ASN A 1 247 ? 11.323 -12.610 -15.999 1.00 92.38 247 ASN A O 1
ATOM 1992 N N . MET A 1 248 ? 10.881 -10.807 -14.752 1.00 92.12 248 MET A N 1
ATOM 1993 C CA . MET A 1 248 ? 12.091 -10.058 -15.078 1.00 92.12 248 MET A CA 1
ATOM 1994 C C . MET A 1 248 ? 13.271 -10.318 -14.125 1.00 92.12 248 MET A C 1
ATOM 1996 O O . MET A 1 248 ? 14.331 -9.716 -14.306 1.00 92.12 248 MET A O 1
ATOM 2000 N N . LYS A 1 249 ? 13.167 -11.247 -13.161 1.00 88.50 249 LYS A N 1
ATOM 2001 C CA . LYS A 1 249 ? 14.207 -11.519 -12.138 1.00 88.50 249 LYS A CA 1
ATOM 2002 C C . LYS A 1 249 ? 15.567 -11.928 -12.704 1.00 88.50 249 LYS A C 1
ATOM 2004 O O . LYS A 1 249 ? 16.588 -11.886 -12.015 1.00 88.50 249 LYS A O 1
ATOM 2009 N N . GLY A 1 250 ? 15.601 -12.379 -13.960 1.00 87.25 250 GLY A N 1
ATOM 2010 C CA . GLY A 1 250 ? 16.835 -12.647 -14.698 1.00 87.25 250 GLY A CA 1
ATOM 2011 C C . GLY A 1 250 ? 17.670 -11.381 -14.911 1.00 87.25 250 GLY A C 1
ATOM 2012 O O . GLY A 1 250 ? 18.895 -11.449 -14.829 1.00 87.25 250 GLY A O 1
ATOM 2013 N N . VAL A 1 251 ? 17.000 -10.239 -15.076 1.00 90.69 251 VAL A N 1
ATOM 2014 C CA . VAL A 1 251 ? 17.569 -8.928 -15.409 1.00 90.69 251 VAL A CA 1
ATOM 2015 C C . VAL A 1 251 ? 17.506 -7.973 -14.215 1.00 90.69 251 VAL A C 1
ATOM 2017 O O . VAL A 1 251 ? 18.519 -7.389 -13.847 1.00 90.69 251 VAL A O 1
ATOM 2020 N N . LEU A 1 252 ? 16.345 -7.849 -13.569 1.00 92.06 252 LEU A N 1
ATOM 2021 C CA . LEU A 1 252 ? 16.119 -6.969 -12.423 1.00 92.06 252 LEU A CA 1
ATOM 2022 C C . LEU A 1 252 ? 16.556 -7.679 -11.140 1.00 92.06 252 LEU A C 1
ATOM 2024 O O . LEU A 1 252 ? 16.026 -8.734 -10.793 1.00 92.06 252 LEU A O 1
ATOM 2028 N N . LYS A 1 253 ? 17.551 -7.123 -10.447 1.00 88.56 253 LYS A N 1
ATOM 2029 C CA . LYS A 1 253 ? 18.178 -7.749 -9.271 1.00 88.56 253 LYS A CA 1
ATOM 2030 C C . LYS A 1 253 ? 17.941 -6.972 -7.994 1.00 88.56 253 LYS A C 1
ATOM 2032 O O . LYS A 1 253 ? 17.707 -7.581 -6.954 1.00 88.56 253 LYS A O 1
ATOM 2037 N N . LYS A 1 254 ? 18.048 -5.644 -8.055 1.00 89.12 254 LYS A N 1
ATOM 2038 C CA . LYS A 1 254 ? 18.041 -4.812 -6.855 1.00 89.12 254 LYS A CA 1
ATOM 2039 C C . LYS A 1 254 ? 17.243 -3.523 -7.063 1.00 89.12 254 LYS A C 1
ATOM 2041 O O . LYS A 1 254 ? 17.587 -2.754 -7.957 1.00 89.12 254 LYS A O 1
ATOM 2046 N N . PRO A 1 255 ? 16.230 -3.251 -6.228 1.00 89.31 255 PRO A N 1
ATOM 2047 C CA . PRO A 1 255 ? 15.571 -1.955 -6.236 1.00 89.31 255 PRO A CA 1
ATOM 2048 C C . PRO A 1 255 ? 16.521 -0.867 -5.722 1.00 89.31 255 PRO A C 1
ATOM 2050 O O . PRO A 1 255 ? 17.243 -1.064 -4.739 1.00 89.31 255 PRO A O 1
ATOM 2053 N N . LEU A 1 256 ? 16.499 0.296 -6.365 1.00 87.19 256 LEU A N 1
ATOM 2054 C CA . LEU A 1 256 ? 17.049 1.527 -5.819 1.00 87.19 256 LEU A CA 1
ATOM 2055 C C . LEU A 1 256 ? 15.965 2.174 -4.956 1.00 87.19 256 LEU A C 1
ATOM 2057 O O . LEU A 1 256 ? 14.947 2.632 -5.467 1.00 87.19 256 LEU A O 1
ATOM 2061 N N . LEU A 1 257 ? 16.172 2.155 -3.642 1.00 79.94 257 LEU A N 1
ATOM 2062 C CA . LEU A 1 257 ? 15.222 2.693 -2.671 1.00 79.94 257 LEU A CA 1
ATOM 2063 C C . LEU A 1 257 ? 15.413 4.203 -2.512 1.00 79.94 257 LEU A C 1
ATOM 2065 O O . LEU A 1 257 ? 16.551 4.682 -2.490 1.00 79.94 257 LEU A O 1
ATOM 2069 N N . VAL A 1 258 ? 14.306 4.927 -2.347 1.00 64.44 258 VAL A N 1
ATOM 2070 C CA . VAL A 1 258 ? 14.331 6.342 -1.954 1.00 64.44 258 VAL A CA 1
ATOM 2071 C C . VAL A 1 258 ? 14.884 6.433 -0.528 1.00 64.44 258 VAL A C 1
ATOM 2073 O O . VAL A 1 258 ? 14.409 5.728 0.363 1.00 64.44 258 VAL A O 1
ATOM 2076 N N . LYS A 1 259 ? 15.923 7.248 -0.324 1.00 51.06 259 LYS A N 1
ATOM 2077 C CA . LYS A 1 259 ? 16.494 7.516 1.005 1.00 51.06 259 LYS A CA 1
ATOM 2078 C C . LYS A 1 259 ? 15.712 8.583 1.754 1.00 51.06 259 LYS A C 1
ATOM 2080 O O . LYS A 1 259 ? 15.277 9.549 1.091 1.00 51.06 259 LYS A O 1
#